Protein AF-A0AAE4VAN9-F1 (afdb_monomer_lite)

Structure (mmCIF, N/CA/C/O backbone):
data_AF-A0AAE4VAN9-F1
#
_entry.id   AF-A0AAE4VAN9-F1
#
loop_
_atom_site.group_PDB
_atom_site.id
_atom_site.type_symbol
_atom_site.label_atom_id
_atom_site.label_alt_id
_atom_site.label_comp_id
_atom_site.label_asym_id
_atom_site.label_entity_id
_atom_site.label_seq_id
_atom_site.pdbx_PDB_ins_code
_atom_site.Cartn_x
_atom_site.Cartn_y
_atom_site.Cartn_z
_atom_site.occupancy
_atom_site.B_iso_or_equiv
_atom_site.auth_seq_id
_atom_site.auth_comp_id
_atom_site.auth_asym_id
_atom_site.auth_atom_id
_atom_site.pdbx_PDB_model_num
ATOM 1 N N . MET A 1 1 ? 27.781 -1.744 -16.015 1.00 27.67 1 MET A N 1
ATOM 2 C CA . MET A 1 1 ? 26.839 -0.959 -15.190 1.00 27.67 1 MET A CA 1
ATOM 3 C C . MET A 1 1 ? 25.437 -1.366 -15.605 1.00 27.67 1 MET A C 1
ATOM 5 O O . MET A 1 1 ? 25.154 -1.227 -16.790 1.00 27.67 1 MET A O 1
ATOM 9 N N . PRO A 1 2 ? 24.604 -1.943 -14.722 1.00 32.00 2 PRO A N 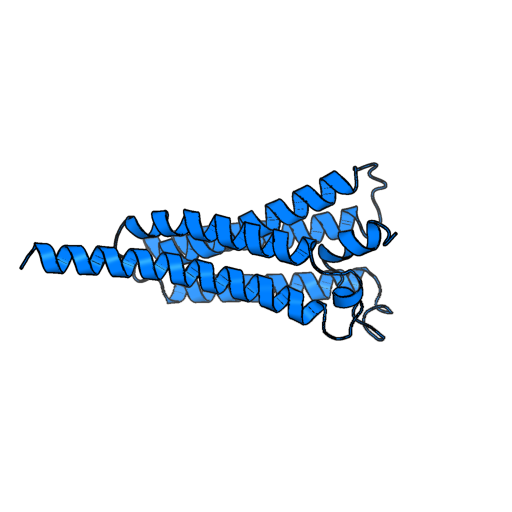1
ATOM 10 C CA . PRO A 1 2 ? 23.219 -2.234 -15.075 1.00 32.00 2 PRO A CA 1
ATOM 11 C C . PRO A 1 2 ? 22.562 -0.906 -15.452 1.00 32.00 2 PRO A C 1
ATOM 13 O O . PRO A 1 2 ? 22.605 0.050 -14.675 1.00 32.00 2 PRO A O 1
ATOM 16 N N . THR A 1 3 ? 22.073 -0.801 -16.686 1.00 35.09 3 THR A N 1
ATOM 17 C CA . THR A 1 3 ? 21.460 0.429 -17.185 1.00 35.09 3 THR A CA 1
ATOM 18 C C . THR A 1 3 ? 20.278 0.764 -16.282 1.00 35.09 3 THR A C 1
ATOM 20 O O . THR A 1 3 ? 19.544 -0.127 -15.863 1.00 35.09 3 THR A O 1
ATOM 23 N N . LEU A 1 4 ? 20.082 2.041 -15.951 1.00 38.81 4 LEU A N 1
ATOM 24 C CA . LEU A 1 4 ? 18.970 2.518 -15.116 1.00 38.81 4 LEU A CA 1
ATOM 25 C C . LEU A 1 4 ? 17.587 1.999 -15.570 1.00 38.81 4 LEU A C 1
ATOM 27 O O . LEU A 1 4 ? 16.669 1.911 -14.763 1.00 38.81 4 LEU A O 1
ATOM 31 N N . ILE A 1 5 ? 17.465 1.558 -16.824 1.00 34.56 5 ILE A N 1
ATOM 32 C CA . ILE A 1 5 ? 16.322 0.819 -17.375 1.00 34.56 5 ILE A CA 1
ATOM 33 C C . ILE A 1 5 ? 16.021 -0.459 -16.565 1.00 34.56 5 ILE A C 1
ATOM 35 O O . ILE A 1 5 ? 14.868 -0.701 -16.226 1.00 34.56 5 ILE A O 1
ATOM 39 N N . GLN A 1 6 ? 17.032 -1.233 -16.150 1.00 34.81 6 GLN A N 1
ATOM 40 C CA . GLN A 1 6 ? 16.861 -2.392 -15.258 1.00 34.81 6 GLN A CA 1
ATOM 41 C C . GLN A 1 6 ? 16.414 -2.016 -13.838 1.00 34.81 6 GLN A C 1
ATOM 43 O O . GLN A 1 6 ? 15.844 -2.850 -13.140 1.00 34.81 6 GLN A O 1
ATOM 48 N N . ARG A 1 7 ? 16.635 -0.767 -13.410 1.00 38.03 7 ARG A N 1
ATOM 49 C CA . ARG A 1 7 ? 16.113 -0.233 -12.141 1.00 38.03 7 ARG A CA 1
ATOM 50 C C . ARG A 1 7 ? 14.701 0.343 -12.293 1.00 38.03 7 ARG A C 1
ATOM 52 O O . ARG A 1 7 ? 13.916 0.232 -11.364 1.00 38.03 7 ARG A O 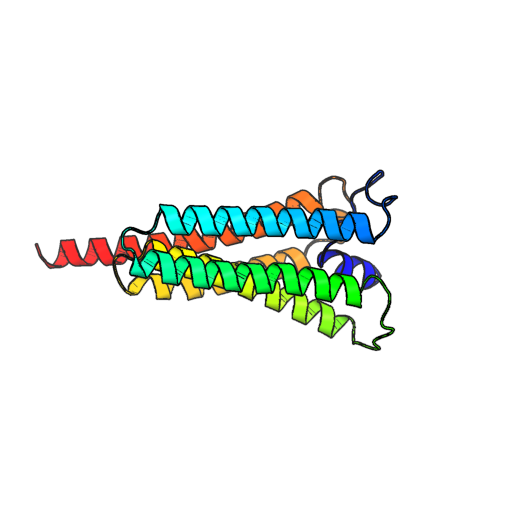1
ATOM 59 N N . ALA A 1 8 ? 14.351 0.880 -13.462 1.00 37.97 8 ALA A N 1
ATOM 60 C CA . ALA A 1 8 ? 13.002 1.344 -13.804 1.00 37.97 8 ALA A CA 1
ATOM 61 C C . ALA A 1 8 ? 12.013 0.186 -14.066 1.00 37.97 8 ALA A C 1
ATOM 63 O O . ALA A 1 8 ? 10.810 0.330 -13.870 1.00 37.97 8 ALA A O 1
ATOM 64 N N . ILE A 1 9 ? 12.534 -0.992 -14.422 1.00 41.12 9 ILE A N 1
ATOM 65 C CA . ILE A 1 9 ? 11.828 -2.287 -14.490 1.00 41.12 9 ILE A CA 1
ATOM 66 C C . ILE A 1 9 ? 11.099 -2.623 -13.168 1.00 41.12 9 ILE A C 1
ATOM 68 O O . ILE A 1 9 ? 10.064 -3.295 -13.191 1.00 41.12 9 ILE A O 1
ATOM 72 N N . PHE A 1 10 ? 11.537 -2.065 -12.029 1.00 41.88 10 PHE A N 1
ATOM 73 C CA . PHE A 1 10 ? 10.853 -2.207 -10.734 1.00 41.88 10 PHE A CA 1
ATOM 74 C C . PHE A 1 10 ? 9.512 -1.486 -10.612 1.00 41.88 10 PHE A C 1
ATOM 76 O O . PHE A 1 10 ? 8.776 -1.749 -9.666 1.00 41.88 10 PHE A O 1
ATOM 83 N N . ILE A 1 11 ? 9.154 -0.643 -11.581 1.00 43.47 11 ILE A N 1
ATOM 84 C CA . ILE A 1 11 ? 7.868 0.061 -11.587 1.00 43.47 11 ILE A CA 1
ATOM 85 C C . ILE A 1 11 ? 6.798 -0.713 -12.377 1.00 43.47 11 ILE A C 1
ATOM 87 O O . ILE A 1 11 ? 5.642 -0.310 -12.435 1.00 43.47 11 ILE A O 1
ATOM 91 N N . GLY A 1 12 ? 7.140 -1.890 -12.912 1.00 38.38 12 GLY A N 1
ATOM 92 C CA . GLY A 1 12 ? 6.110 -2.873 -13.225 1.00 38.38 12 GLY A CA 1
ATOM 93 C C . GLY A 1 12 ? 6.358 -3.858 -14.340 1.00 38.38 12 GLY A C 1
ATOM 94 O O . GLY A 1 12 ? 5.425 -4.298 -15.007 1.00 38.38 12 GLY A O 1
ATOM 95 N N . ALA A 1 13 ? 7.607 -4.235 -14.552 1.00 38.47 13 ALA A N 1
ATOM 96 C CA . ALA A 1 13 ? 7.918 -5.351 -15.417 1.00 38.47 13 ALA A CA 1
ATOM 97 C C . ALA A 1 13 ? 9.070 -6.108 -14.777 1.00 38.47 13 ALA A C 1
ATOM 99 O O . ALA A 1 13 ? 10.210 -5.823 -15.109 1.00 38.47 13 ALA A O 1
ATOM 100 N N . PRO A 1 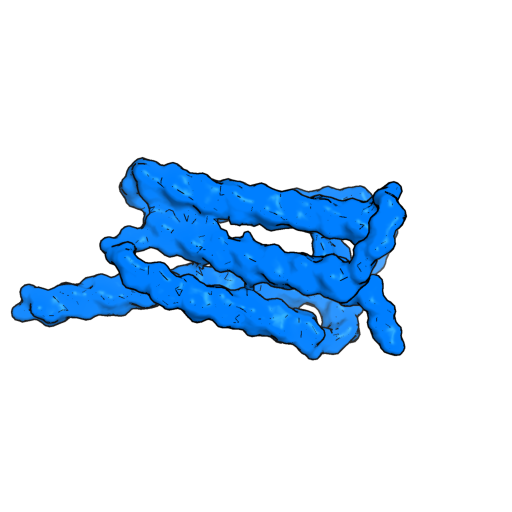14 ? 8.823 -7.067 -13.873 1.00 41.59 14 PRO A N 1
ATOM 101 C C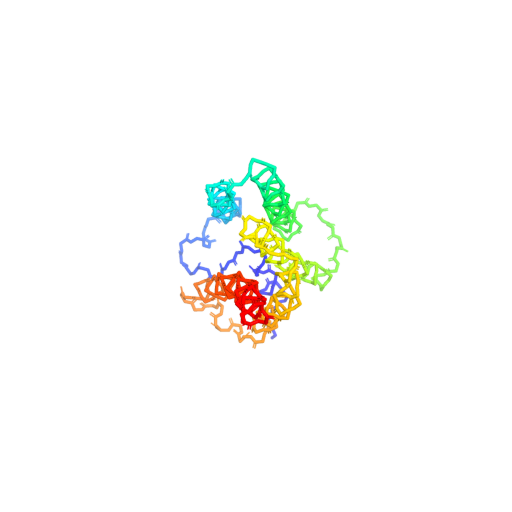A . PRO A 1 14 ? 9.877 -7.955 -13.435 1.00 41.59 14 PRO A CA 1
ATOM 102 C C . PRO A 1 14 ? 10.506 -8.599 -14.668 1.00 41.59 14 PRO A C 1
ATOM 104 O O . PRO A 1 14 ? 9.827 -8.841 -15.673 1.00 41.59 14 PRO A O 1
ATOM 107 N N . ASN A 1 15 ? 11.801 -8.880 -14.584 1.00 40.53 15 ASN A N 1
ATOM 108 C CA . ASN A 1 15 ? 12.522 -9.658 -15.579 1.00 40.53 15 ASN A CA 1
ATOM 109 C C . ASN A 1 15 ? 12.027 -11.121 -15.487 1.00 40.53 15 ASN A C 1
ATOM 111 O O . ASN A 1 15 ? 12.688 -12.002 -14.950 1.00 40.53 15 ASN A O 1
ATOM 115 N N . MET A 1 16 ? 10.781 -11.350 -15.907 1.00 43.25 16 MET A N 1
ATOM 116 C CA . MET A 1 16 ? 10.142 -12.654 -16.012 1.00 43.25 16 MET A CA 1
ATOM 117 C C . MET A 1 16 ? 10.670 -13.297 -17.286 1.00 43.25 16 MET A C 1
ATOM 119 O O . MET A 1 16 ? 10.304 -12.899 -18.392 1.00 43.25 16 MET A O 1
ATOM 123 N N . THR A 1 17 ? 11.582 -14.245 -17.133 1.00 41.97 17 THR A N 1
ATOM 124 C CA . THR A 1 17 ? 12.208 -14.969 -18.235 1.00 41.97 17 THR A CA 1
ATOM 125 C C . THR A 1 17 ? 11.177 -15.663 -19.139 1.00 41.97 17 THR A C 1
ATOM 127 O O . THR A 1 17 ? 10.179 -16.230 -18.694 1.00 41.97 17 THR A O 1
ATOM 130 N N . GLY A 1 18 ? 11.446 -15.612 -20.445 1.00 41.91 18 GLY A N 1
ATOM 131 C CA . GLY A 1 18 ? 11.044 -16.609 -21.442 1.00 41.91 18 GLY A CA 1
ATOM 132 C C . GLY A 1 18 ? 9.665 -16.494 -22.094 1.00 41.91 18 GLY A C 1
ATOM 133 O O . GLY A 1 18 ? 9.570 -16.805 -23.270 1.00 41.91 18 GLY A O 1
ATOM 134 N N . GLN A 1 19 ? 8.607 -16.082 -21.387 1.00 43.28 19 GLN A N 1
ATOM 135 C CA . GLN A 1 19 ? 7.250 -16.056 -21.980 1.00 43.28 19 GLN A CA 1
ATOM 136 C C . GLN A 1 19 ? 6.528 -14.711 -21.868 1.00 43.28 19 GLN A C 1
ATOM 138 O O . GLN A 1 19 ? 5.806 -14.339 -22.784 1.00 43.28 19 GLN A O 1
ATOM 143 N N . VAL A 1 20 ? 6.731 -13.950 -20.785 1.00 42.69 20 VAL A N 1
ATOM 144 C CA . VAL A 1 20 ? 6.071 -12.640 -20.571 1.00 42.69 20 VAL A CA 1
ATOM 145 C C . VAL A 1 20 ? 6.888 -11.486 -21.172 1.00 42.69 20 VAL A C 1
ATOM 147 O O . VAL A 1 20 ? 6.355 -10.415 -21.462 1.00 42.69 20 VAL A O 1
ATOM 150 N N . LEU A 1 21 ? 8.187 -11.702 -21.406 1.00 50.16 21 LEU A N 1
ATOM 151 C CA . LEU A 1 21 ? 9.057 -10.758 -22.114 1.00 50.16 21 LEU A CA 1
ATOM 152 C C . LEU A 1 21 ? 8.678 -10.600 -23.595 1.00 50.16 21 LEU A C 1
ATOM 154 O O . LEU A 1 21 ? 8.818 -9.496 -24.120 1.00 50.16 21 LEU A O 1
ATOM 158 N N . ASP A 1 22 ? 8.115 -11.650 -24.197 1.00 52.81 22 ASP A N 1
ATOM 159 C CA . ASP A 1 22 ? 7.571 -11.644 -25.561 1.00 52.81 22 ASP A CA 1
ATOM 160 C C . ASP A 1 22 ? 6.202 -10.963 -25.642 1.00 52.81 22 ASP A C 1
ATOM 162 O O . ASP A 1 22 ? 5.704 -10.663 -26.729 1.00 52.81 22 ASP A O 1
ATOM 166 N N . TRP A 1 23 ? 5.561 -10.709 -24.495 1.00 53.72 23 TRP A N 1
ATOM 167 C CA . TRP A 1 23 ? 4.262 -10.060 -24.498 1.00 53.72 23 TRP A CA 1
ATOM 168 C C . TRP A 1 23 ? 4.419 -8.592 -24.876 1.00 53.72 23 TRP A C 1
ATOM 170 O O . TRP A 1 23 ? 5.292 -7.904 -24.321 1.00 53.72 23 TRP A O 1
ATOM 180 N N . PRO A 1 24 ? 3.523 -8.085 -25.744 1.00 62.47 24 PRO A N 1
ATOM 181 C CA . PRO A 1 24 ? 3.409 -6.666 -26.018 1.00 62.47 24 PRO A CA 1
ATOM 182 C C . PRO A 1 24 ? 3.411 -5.858 -24.709 1.00 62.47 24 PRO A C 1
ATOM 184 O O . PRO A 1 24 ? 2.733 -6.260 -23.757 1.00 62.47 24 PRO A O 1
ATOM 187 N N . PRO A 1 25 ? 4.111 -4.709 -24.645 1.00 60.44 25 PRO A N 1
ATOM 188 C CA . PRO A 1 25 ? 4.235 -3.900 -23.429 1.00 60.44 25 PRO A CA 1
ATOM 189 C C . PRO A 1 25 ? 2.895 -3.630 -22.730 1.00 60.44 25 PRO A C 1
ATOM 191 O O . PRO A 1 25 ? 2.801 -3.720 -21.510 1.00 60.44 25 PRO A O 1
ATOM 194 N N . LEU A 1 26 ? 1.832 -3.412 -23.514 1.00 62.97 26 LEU A N 1
ATOM 195 C CA . LEU A 1 26 ? 0.467 -3.209 -23.022 1.00 62.97 26 LEU A CA 1
ATOM 196 C C . LEU A 1 26 ? -0.082 -4.407 -22.237 1.00 62.97 26 LEU A C 1
ATOM 198 O O . LEU A 1 26 ? -0.657 -4.218 -21.171 1.00 62.97 26 LEU A O 1
ATOM 202 N N . LEU A 1 27 ? 0.104 -5.634 -22.731 1.00 63.41 27 LEU A N 1
ATOM 203 C CA . LEU A 1 27 ? -0.374 -6.845 -22.055 1.00 63.41 27 LEU A CA 1
ATOM 204 C C . LEU A 1 27 ? 0.331 -7.048 -20.713 1.00 63.41 27 LEU A C 1
ATOM 206 O O . LEU A 1 27 ? -0.298 -7.453 -19.738 1.00 63.41 27 LEU A O 1
ATOM 210 N N . ARG A 1 28 ? 1.616 -6.693 -20.638 1.00 62.41 28 ARG A N 1
ATOM 211 C CA . ARG A 1 28 ? 2.390 -6.732 -19.394 1.00 62.41 28 ARG A CA 1
ATOM 212 C C . ARG A 1 28 ? 1.885 -5.702 -18.390 1.00 62.41 28 ARG A C 1
ATOM 214 O O . ARG A 1 28 ? 1.598 -6.057 -17.251 1.00 62.41 28 ARG A O 1
ATOM 221 N N . THR A 1 29 ? 1.704 -4.452 -18.815 1.00 65.12 29 THR A N 1
ATOM 222 C CA . THR A 1 29 ? 1.146 -3.399 -17.957 1.00 65.12 29 THR A CA 1
ATOM 223 C C . THR A 1 29 ? -0.240 -3.776 -17.443 1.00 65.12 29 THR A C 1
ATOM 225 O O . THR A 1 29 ? -0.487 -3.642 -16.247 1.00 65.12 29 THR A O 1
ATOM 228 N N . VAL A 1 30 ? -1.120 -4.299 -18.306 1.00 67.19 30 VAL A N 1
ATOM 229 C CA . VAL A 1 30 ? -2.473 -4.755 -17.939 1.00 67.19 30 VAL A CA 1
ATOM 230 C C . VAL A 1 30 ? -2.423 -5.913 -16.942 1.00 67.19 30 VAL A C 1
ATOM 232 O O . VAL A 1 30 ? -3.158 -5.898 -15.959 1.00 67.19 30 VAL A O 1
ATOM 235 N N . TRP A 1 31 ? -1.540 -6.893 -17.140 1.00 68.62 31 TRP A N 1
ATOM 236 C CA . TRP A 1 31 ? -1.369 -8.013 -16.211 1.00 68.62 31 TRP A CA 1
ATOM 237 C C . TRP A 1 31 ? -0.978 -7.545 -14.802 1.00 68.62 31 TRP A C 1
ATOM 239 O O . TRP A 1 31 ? -1.604 -7.929 -13.816 1.00 68.62 31 TRP A O 1
ATOM 249 N N . PHE A 1 32 ? 0.008 -6.657 -14.693 1.00 67.25 32 PHE A N 1
ATOM 250 C CA . PHE A 1 32 ? 0.436 -6.159 -13.387 1.00 67.25 32 PHE A CA 1
ATOM 251 C C . PHE A 1 32 ? -0.591 -5.237 -12.733 1.00 67.25 32 PHE A C 1
ATOM 253 O O . PHE A 1 32 ? -0.914 -5.415 -11.558 1.00 67.25 32 PHE A O 1
ATOM 260 N N . THR A 1 33 ? -1.149 -4.289 -13.487 1.00 71.56 33 THR A N 1
ATOM 261 C CA . THR A 1 33 ? -2.174 -3.374 -12.958 1.00 71.56 33 THR A CA 1
ATOM 262 C C . THR A 1 33 ? -3.431 -4.110 -12.527 1.00 71.56 33 THR A C 1
ATOM 264 O O . THR A 1 33 ? -3.992 -3.770 -11.490 1.00 71.56 33 THR A O 1
ATOM 267 N N . SER A 1 34 ? -3.852 -5.146 -13.257 1.00 72.94 34 SER A N 1
ATOM 268 C CA . SER A 1 34 ? -4.989 -5.978 -12.847 1.00 72.94 34 SER A CA 1
ATOM 269 C C . SER A 1 34 ? -4.694 -6.766 -11.571 1.00 72.94 34 SER A C 1
ATOM 271 O O . SER A 1 34 ? -5.540 -6.790 -10.682 1.00 72.94 34 SER A O 1
ATOM 273 N N . GLY A 1 35 ? -3.491 -7.326 -11.412 1.00 76.56 35 GLY A N 1
ATOM 274 C CA . GLY A 1 35 ? -3.081 -7.984 -10.167 1.00 76.56 35 GLY A CA 1
ATOM 275 C C . GLY A 1 35 ? -3.126 -7.048 -8.952 1.00 76.56 35 GLY A C 1
ATOM 276 O O . GLY A 1 35 ? -3.717 -7.387 -7.925 1.00 76.56 35 GLY A O 1
ATOM 277 N N . VAL A 1 36 ? -2.566 -5.842 -9.087 1.00 75.00 36 VAL A N 1
ATOM 278 C CA . VAL A 1 36 ? -2.592 -4.807 -8.037 1.00 75.00 36 VAL A CA 1
ATOM 279 C C . VAL A 1 36 ? -4.025 -4.352 -7.750 1.00 75.00 36 VAL A C 1
ATOM 281 O O . VAL A 1 36 ? -4.430 -4.282 -6.590 1.00 75.00 36 VAL A O 1
ATOM 284 N N . ALA A 1 37 ? -4.829 -4.116 -8.788 1.00 80.00 37 ALA A N 1
ATOM 285 C CA . ALA A 1 37 ? -6.221 -3.703 -8.639 1.00 80.00 37 ALA A CA 1
ATOM 286 C C . ALA A 1 37 ? -7.064 -4.765 -7.920 1.00 80.00 37 ALA A C 1
ATOM 288 O O . ALA A 1 37 ? -7.833 -4.427 -7.021 1.00 80.00 37 ALA A O 1
ATOM 289 N N . VAL A 1 38 ? -6.903 -6.048 -8.260 1.00 84.75 38 VAL A N 1
ATOM 290 C CA . VAL A 1 38 ? -7.619 -7.153 -7.602 1.00 84.75 38 VAL A CA 1
ATOM 291 C C . VAL A 1 38 ? -7.245 -7.242 -6.123 1.00 84.75 38 VAL A C 1
ATOM 293 O O . VAL A 1 38 ? -8.137 -7.353 -5.281 1.00 84.75 38 VAL A O 1
ATOM 296 N N . LEU A 1 39 ? -5.956 -7.137 -5.785 1.00 81.56 39 LEU A N 1
ATOM 297 C CA . LEU A 1 39 ? -5.499 -7.116 -4.391 1.00 81.56 39 LEU A CA 1
ATOM 298 C C . LEU A 1 39 ? -6.051 -5.906 -3.628 1.00 81.56 39 LEU A C 1
ATOM 300 O O . LEU A 1 39 ? -6.517 -6.048 -2.495 1.00 81.56 39 LEU A O 1
ATOM 304 N N . GLY A 1 40 ? -6.063 -4.738 -4.264 1.00 83.94 40 GLY A N 1
ATOM 305 C CA . GLY A 1 40 ? -6.642 -3.520 -3.715 1.00 83.94 40 GLY A CA 1
ATOM 306 C C . GLY A 1 40 ? -8.137 -3.656 -3.421 1.00 83.94 40 GLY A C 1
ATOM 307 O O . GLY A 1 40 ? -8.591 -3.360 -2.315 1.00 83.94 40 GLY A O 1
ATOM 308 N N . VAL A 1 41 ? -8.908 -4.169 -4.382 1.00 87.88 41 VAL A N 1
ATOM 309 C CA . VAL A 1 41 ? -10.349 -4.425 -4.224 1.00 87.88 41 VAL A CA 1
ATOM 310 C C . VAL A 1 41 ? -10.604 -5.451 -3.123 1.00 87.88 41 VAL A C 1
ATOM 312 O O . VAL A 1 41 ? -11.464 -5.232 -2.269 1.00 87.88 41 VAL A O 1
ATOM 315 N N . TYR A 1 42 ? -9.830 -6.537 -3.089 1.00 87.62 42 TYR A N 1
ATOM 316 C CA . TYR A 1 42 ? -9.897 -7.522 -2.013 1.00 87.62 42 TYR A CA 1
ATOM 317 C C . TYR A 1 42 ? -9.676 -6.868 -0.643 1.00 87.62 42 TYR A C 1
ATOM 319 O O . TYR A 1 42 ? -10.457 -7.092 0.284 1.00 87.62 42 TYR A O 1
ATOM 327 N N . PHE A 1 43 ? -8.670 -6.003 -0.516 1.00 86.56 43 PHE A N 1
ATOM 328 C CA . PHE A 1 43 ? -8.392 -5.311 0.737 1.00 86.56 43 PHE A CA 1
ATOM 329 C C . PHE A 1 43 ? -9.532 -4.372 1.162 1.00 86.56 43 PHE A C 1
ATOM 331 O O . PHE A 1 43 ? -9.911 -4.371 2.334 1.00 86.56 43 PHE A O 1
ATOM 338 N N . ILE A 1 44 ? -10.147 -3.640 0.225 1.00 90.12 44 ILE A N 1
ATOM 339 C CA . ILE A 1 44 ? -11.341 -2.819 0.500 1.00 90.12 44 ILE A CA 1
ATOM 340 C C . ILE A 1 44 ? -12.461 -3.684 1.093 1.00 90.12 44 ILE A C 1
ATOM 342 O O . ILE A 1 44 ? -13.049 -3.314 2.113 1.00 90.12 44 ILE A O 1
ATOM 346 N N . VAL A 1 45 ? -12.733 -4.849 0.494 1.00 90.06 45 VAL A N 1
ATOM 347 C CA . VAL A 1 45 ? -13.753 -5.791 0.985 1.00 90.06 45 VAL A CA 1
ATOM 348 C C . VAL A 1 45 ? -13.406 -6.281 2.390 1.00 90.06 45 VAL A C 1
ATOM 350 O O . VAL A 1 45 ? -14.251 -6.227 3.284 1.00 90.06 45 VAL A O 1
ATOM 353 N N . VAL A 1 46 ? -12.161 -6.699 2.624 1.00 89.00 46 VAL A N 1
ATOM 354 C CA . VAL A 1 46 ? -11.698 -7.164 3.941 1.00 89.00 46 VAL A CA 1
ATOM 355 C C . VAL A 1 46 ? -11.904 -6.090 5.009 1.00 89.00 46 VAL A C 1
ATOM 357 O O . VAL A 1 46 ? -12.488 -6.366 6.058 1.00 89.00 46 VAL A O 1
ATOM 360 N N . VAL A 1 47 ? -11.482 -4.856 4.739 1.00 87.00 47 VAL A N 1
ATOM 361 C CA . VAL A 1 47 ? -11.605 -3.710 5.652 1.00 87.00 47 VAL A CA 1
ATOM 362 C C . VAL A 1 47 ? -13.073 -3.359 5.921 1.00 87.00 47 VAL A C 1
ATOM 364 O O . VAL A 1 47 ? -13.446 -3.068 7.065 1.00 87.00 47 VAL A O 1
ATOM 367 N N . ALA A 1 48 ? -13.931 -3.435 4.901 1.00 87.06 48 ALA A N 1
ATOM 368 C CA . ALA A 1 48 ? -15.367 -3.210 5.036 1.00 87.06 48 ALA A CA 1
ATOM 369 C C . ALA A 1 48 ? -16.054 -4.293 5.888 1.00 87.06 48 ALA A C 1
ATOM 371 O O . ALA A 1 48 ? -16.920 -3.974 6.703 1.00 87.06 48 ALA A O 1
ATOM 372 N N . LEU A 1 49 ? -15.649 -5.559 5.758 1.00 88.00 49 LEU A N 1
ATOM 373 C CA . LEU A 1 49 ? -16.203 -6.666 6.546 1.00 88.00 49 LEU A CA 1
ATOM 374 C C . LEU A 1 49 ? -15.721 -6.645 8.004 1.00 88.00 49 LEU A C 1
ATOM 376 O O . LEU A 1 49 ? -16.501 -6.901 8.922 1.00 88.00 49 LEU A O 1
ATOM 380 N N . TRP A 1 50 ? -14.449 -6.313 8.234 1.00 84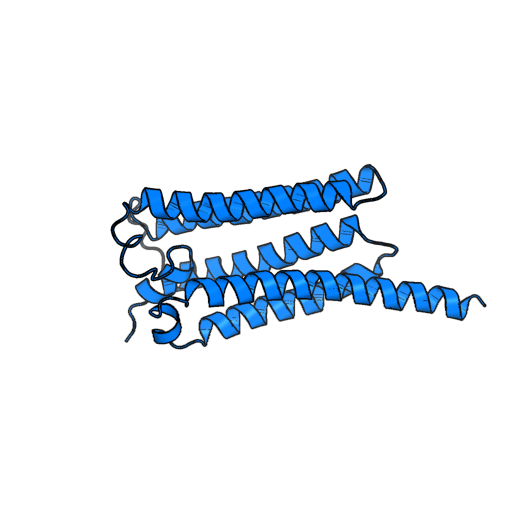.75 50 TRP A N 1
ATOM 381 C CA . TRP A 1 50 ? -13.830 -6.353 9.565 1.00 84.75 50 TRP A CA 1
ATOM 382 C C . TRP A 1 50 ? -14.190 -5.182 10.479 1.00 84.75 50 TRP A C 1
ATOM 384 O O . TRP A 1 50 ? -14.057 -5.269 11.705 1.00 84.75 50 TRP A O 1
ATOM 394 N N . SER A 1 51 ? -14.633 -4.069 9.908 1.00 81.12 51 SER A N 1
ATOM 395 C CA . SER A 1 51 ? -15.008 -2.884 10.670 1.00 81.12 51 SER A CA 1
ATOM 396 C C . SER A 1 51 ? -16.349 -3.101 11.381 1.00 81.12 51 SER A C 1
ATOM 398 O O . SER A 1 51 ? -17.308 -3.622 10.816 1.00 81.12 51 SER A O 1
ATOM 400 N N . ARG A 1 52 ? -16.431 -2.732 12.665 1.00 75.88 52 ARG A N 1
ATOM 401 C CA . ARG A 1 52 ? -17.608 -3.022 13.513 1.00 75.88 52 ARG A CA 1
ATOM 402 C C . ARG A 1 52 ? -18.703 -1.959 13.473 1.00 75.88 52 ARG A C 1
ATOM 404 O O . ARG A 1 52 ? -19.843 -2.280 13.777 1.00 75.88 52 ARG A O 1
ATOM 411 N N . SER A 1 53 ? -18.371 -0.713 13.125 1.00 84.12 53 SER A N 1
ATOM 412 C CA . SER A 1 53 ? -19.347 0.381 13.052 1.00 84.12 53 SER A CA 1
ATOM 413 C C . SER A 1 53 ? -19.461 0.936 11.630 1.00 84.12 53 SER A C 1
ATOM 415 O O . SER A 1 53 ? -18.430 1.055 10.962 1.00 84.12 53 SER A O 1
ATOM 417 N N . PRO A 1 54 ? -20.676 1.301 11.172 1.00 84.31 54 PRO A N 1
ATOM 418 C CA . PRO A 1 54 ? -20.937 1.766 9.804 1.00 84.31 54 PRO A CA 1
ATOM 419 C C . PRO A 1 54 ? -20.068 2.967 9.408 1.00 84.31 54 PRO A C 1
ATOM 421 O O . PRO A 1 54 ? -19.491 2.978 8.322 1.00 84.31 54 PRO A O 1
ATOM 424 N N . GLU A 1 55 ? -19.878 3.925 10.317 1.00 85.81 55 GLU A N 1
ATOM 425 C CA . GLU A 1 55 ? -18.994 5.077 10.101 1.00 85.81 55 GLU A CA 1
ATOM 426 C C . GLU A 1 55 ? -17.538 4.659 9.868 1.00 85.81 55 GLU A C 1
ATOM 428 O O . GLU A 1 55 ? -16.900 5.118 8.924 1.00 85.81 55 GLU A O 1
ATOM 433 N N . ARG A 1 56 ? -17.020 3.727 10.683 1.00 84.31 56 ARG A N 1
ATOM 434 C CA . ARG A 1 56 ? -15.648 3.220 10.531 1.00 84.31 56 ARG A CA 1
ATOM 435 C C . ARG A 1 56 ? -15.488 2.431 9.243 1.00 84.31 56 ARG A C 1
ATOM 437 O O . ARG A 1 56 ? -14.439 2.552 8.620 1.00 84.31 56 ARG A O 1
ATOM 444 N N . ARG A 1 57 ? -16.512 1.671 8.830 1.00 86.50 57 ARG A N 1
ATOM 445 C CA . ARG A 1 57 ? -16.497 0.971 7.537 1.00 86.50 57 ARG A CA 1
ATOM 446 C C . ARG A 1 57 ? -16.315 1.966 6.406 1.00 86.50 57 ARG A C 1
ATOM 448 O O . ARG A 1 57 ? -15.426 1.790 5.584 1.00 86.50 57 ARG A O 1
ATOM 455 N N . ARG A 1 58 ? -17.118 3.036 6.404 1.00 87.19 58 ARG A N 1
ATOM 456 C CA . ARG A 1 58 ? -17.086 4.058 5.356 1.00 87.19 58 ARG A CA 1
ATOM 457 C C . ARG A 1 58 ? -15.743 4.777 5.312 1.00 87.19 58 ARG A C 1
ATOM 459 O O . ARG A 1 58 ? -15.171 4.889 4.237 1.00 87.19 58 ARG A O 1
ATOM 466 N N . THR A 1 59 ? -15.215 5.220 6.454 1.00 87.94 59 THR A N 1
ATOM 467 C CA . THR A 1 59 ? -13.909 5.896 6.499 1.00 87.94 59 THR A CA 1
ATOM 468 C C . THR A 1 59 ? -12.778 4.968 6.063 1.00 87.94 59 THR A C 1
ATOM 470 O O . THR A 1 59 ? -11.952 5.362 5.249 1.00 87.94 59 THR A O 1
ATOM 473 N N . ALA A 1 60 ? -12.742 3.732 6.565 1.00 88.44 60 ALA A N 1
ATOM 474 C CA . ALA A 1 60 ? -11.671 2.796 6.245 1.00 88.44 60 ALA A CA 1
ATOM 475 C C . ALA A 1 60 ? -11.721 2.335 4.778 1.00 88.44 60 ALA A C 1
ATOM 477 O O . ALA A 1 60 ? -10.683 2.286 4.123 1.00 88.44 60 ALA A O 1
ATOM 478 N N . ALA A 1 61 ? -12.918 2.077 4.240 1.00 89.75 61 ALA A N 1
ATOM 479 C CA . ALA A 1 61 ? -13.111 1.763 2.827 1.00 89.75 61 ALA A CA 1
ATOM 480 C C . ALA A 1 61 ? -12.761 2.949 1.918 1.00 89.75 61 ALA A C 1
ATOM 482 O O . ALA A 1 61 ? -12.196 2.741 0.852 1.00 89.75 61 ALA A O 1
ATOM 483 N N . LEU A 1 62 ? -13.047 4.187 2.340 1.00 92.50 62 LEU A N 1
ATOM 484 C CA . LEU A 1 62 ? -12.672 5.391 1.595 1.00 92.50 62 LEU A CA 1
ATOM 485 C C . LEU A 1 62 ? -11.153 5.574 1.557 1.00 92.50 62 LEU A C 1
ATOM 487 O O . LEU A 1 62 ? -10.610 5.819 0.485 1.00 92.50 62 LEU A O 1
ATOM 491 N N . ILE A 1 63 ? -10.462 5.403 2.690 1.00 92.12 63 ILE A N 1
ATOM 492 C CA . ILE A 1 63 ? -8.992 5.452 2.736 1.00 92.12 63 ILE A CA 1
ATOM 493 C C . ILE A 1 63 ? -8.413 4.367 1.829 1.00 92.12 63 ILE A C 1
ATOM 495 O O . ILE A 1 63 ? -7.627 4.691 0.948 1.00 92.12 63 ILE A O 1
ATOM 499 N N . ALA A 1 64 ? -8.853 3.114 1.988 1.00 91.06 64 ALA A N 1
ATOM 500 C CA . ALA A 1 64 ? -8.404 2.009 1.146 1.00 91.06 64 ALA A CA 1
ATOM 501 C C . ALA A 1 64 ? -8.676 2.287 -0.340 1.00 91.06 64 ALA A C 1
ATOM 503 O O . ALA A 1 64 ? -7.787 2.105 -1.159 1.00 91.06 64 ALA A O 1
ATOM 504 N N . GLY A 1 65 ? -9.859 2.800 -0.688 1.00 90.44 65 GLY A N 1
ATOM 505 C CA . GLY A 1 65 ? -10.216 3.170 -2.057 1.00 90.44 65 GLY A CA 1
ATOM 506 C C . GLY A 1 65 ? -9.295 4.236 -2.648 1.00 90.44 65 GLY A C 1
ATOM 507 O O . GLY A 1 65 ? -8.801 4.063 -3.759 1.00 90.44 65 GLY A O 1
ATOM 508 N N . ILE A 1 66 ? -9.002 5.303 -1.898 1.00 93.38 66 ILE A N 1
ATOM 509 C CA . ILE A 1 66 ? -8.039 6.330 -2.322 1.00 93.38 66 ILE A CA 1
ATOM 510 C C . ILE A 1 66 ? -6.644 5.721 -2.486 1.00 93.38 66 ILE A C 1
ATOM 512 O O . ILE A 1 66 ? -5.971 6.009 -3.471 1.00 93.38 66 ILE A O 1
ATOM 516 N N . THR A 1 67 ? -6.214 4.857 -1.564 1.00 91.00 67 THR A N 1
ATOM 517 C CA . THR A 1 67 ? -4.912 4.186 -1.653 1.00 91.00 67 THR A CA 1
ATOM 518 C C . THR A 1 67 ? -4.808 3.316 -2.905 1.00 91.00 67 THR A C 1
ATOM 520 O O . THR A 1 67 ? -3.823 3.439 -3.623 1.00 91.00 67 THR A O 1
ATOM 523 N N . VAL A 1 68 ? -5.837 2.522 -3.226 1.00 89.94 68 VAL A N 1
ATOM 524 C CA . VAL A 1 68 ? -5.885 1.713 -4.459 1.00 89.94 68 VAL A CA 1
ATOM 525 C C . VAL A 1 68 ? -5.832 2.594 -5.705 1.00 89.94 68 VAL A C 1
ATOM 527 O O . VAL A 1 68 ? -5.124 2.269 -6.653 1.00 89.94 68 VAL A O 1
ATOM 530 N N . LEU A 1 69 ? -6.558 3.717 -5.718 1.00 90.56 69 LEU A N 1
ATOM 531 C CA . LEU A 1 69 ? -6.537 4.649 -6.848 1.00 90.56 69 LEU A CA 1
ATOM 532 C C . LEU A 1 69 ? -5.149 5.259 -7.060 1.00 90.56 69 LEU A C 1
ATOM 534 O O . LEU A 1 69 ? -4.700 5.352 -8.201 1.00 90.56 69 LEU A O 1
ATOM 538 N N . ILE A 1 70 ? -4.467 5.646 -5.978 1.00 88.94 70 ILE A N 1
ATOM 539 C CA . ILE A 1 70 ? -3.086 6.138 -6.035 1.00 88.94 70 ILE A CA 1
ATOM 540 C C . ILE A 1 70 ? -2.164 5.038 -6.562 1.00 88.94 70 ILE A C 1
ATOM 542 O O . ILE A 1 70 ? -1.378 5.302 -7.465 1.00 88.94 70 ILE A O 1
ATOM 546 N N . ASP A 1 71 ? -2.281 3.820 -6.042 1.00 85.38 71 ASP A N 1
ATOM 547 C CA . ASP A 1 71 ? -1.437 2.678 -6.401 1.00 85.38 71 ASP A CA 1
ATOM 548 C C . ASP A 1 71 ? -1.567 2.333 -7.895 1.00 85.38 71 ASP A C 1
ATOM 550 O O . ASP A 1 71 ? -0.614 2.448 -8.668 1.00 85.38 71 ASP A O 1
ATOM 554 N N . VAL A 1 72 ? -2.793 2.047 -8.342 1.00 83.88 72 VAL A N 1
ATOM 555 C CA . VAL A 1 72 ? -3.096 1.701 -9.737 1.00 83.88 72 VAL A CA 1
ATOM 556 C C . VAL A 1 72 ? -2.791 2.867 -10.677 1.00 83.88 72 VAL A C 1
ATOM 558 O O . VAL A 1 72 ? -2.170 2.669 -11.722 1.00 83.88 72 VAL A O 1
ATOM 561 N N . GLY A 1 73 ? -3.199 4.087 -10.314 1.00 84.00 73 GLY A N 1
ATOM 562 C CA . GLY A 1 73 ? -2.980 5.283 -11.127 1.00 84.00 73 GLY A CA 1
ATOM 563 C C . GLY A 1 73 ? -1.497 5.590 -11.322 1.00 84.00 73 GLY A C 1
ATOM 564 O O . GLY A 1 73 ? -1.075 5.901 -12.436 1.00 84.00 73 GLY A O 1
ATOM 565 N N . SER A 1 74 ? -0.693 5.431 -10.271 1.00 82.12 74 SER A N 1
ATOM 566 C CA . SER A 1 74 ? 0.758 5.616 -10.345 1.00 82.12 74 SER A CA 1
ATOM 567 C C . SER A 1 74 ? 1.409 4.542 -11.204 1.00 82.12 74 SER A C 1
ATOM 569 O O . SER A 1 74 ? 2.252 4.860 -12.037 1.00 82.12 74 SER A O 1
ATOM 571 N N . TYR A 1 75 ? 0.980 3.286 -11.075 1.00 74.50 75 TYR A N 1
ATOM 572 C CA . TYR A 1 75 ? 1.499 2.182 -11.881 1.00 74.50 75 TYR A CA 1
ATOM 573 C C . TYR A 1 75 ? 1.242 2.389 -13.377 1.00 74.50 75 TYR A C 1
ATOM 575 O O . TYR A 1 75 ? 2.149 2.244 -14.196 1.00 74.50 75 TYR A O 1
ATOM 583 N N . VAL A 1 76 ? 0.020 2.795 -13.741 1.00 75.75 76 VAL A N 1
ATOM 584 C CA . VAL A 1 76 ? -0.329 3.166 -15.120 1.00 75.75 76 VAL A CA 1
ATOM 585 C C . VAL A 1 76 ? 0.492 4.374 -15.574 1.00 75.75 76 VAL A C 1
ATOM 587 O O . VAL A 1 76 ? 1.074 4.342 -16.656 1.00 75.75 76 VAL A O 1
ATOM 590 N N . GLY A 1 77 ? 0.576 5.424 -14.754 1.00 75.56 77 GLY A N 1
ATOM 591 C CA . GLY A 1 77 ? 1.309 6.649 -15.074 1.00 75.56 77 GLY A CA 1
ATOM 592 C C . GLY A 1 77 ? 2.791 6.393 -15.340 1.00 75.56 77 GLY A C 1
ATOM 593 O O . GLY A 1 77 ? 3.308 6.778 -16.387 1.00 75.56 77 GLY A O 1
ATOM 594 N N . PHE A 1 78 ? 3.471 5.676 -14.447 1.00 72.94 78 PHE A N 1
ATOM 595 C CA . PHE A 1 78 ? 4.875 5.324 -14.624 1.00 72.94 78 PHE A CA 1
ATOM 596 C C . PHE A 1 78 ? 5.092 4.359 -15.790 1.00 72.94 78 PHE A C 1
ATOM 598 O O . PHE A 1 78 ? 6.048 4.541 -16.540 1.00 72.94 78 PHE A O 1
ATOM 605 N N . ALA A 1 79 ? 4.202 3.386 -16.007 1.00 67.81 79 ALA A N 1
ATOM 606 C CA . ALA A 1 79 ? 4.282 2.506 -17.171 1.00 67.81 79 ALA A CA 1
ATOM 607 C C . ALA A 1 79 ? 4.153 3.281 -18.493 1.00 67.81 79 ALA A C 1
ATOM 609 O O . ALA A 1 79 ? 4.852 2.960 -19.449 1.00 67.81 79 ALA A O 1
ATOM 610 N N . LEU A 1 80 ? 3.322 4.326 -18.553 1.00 68.00 80 LEU A N 1
ATOM 611 C CA . LEU A 1 80 ? 3.207 5.203 -19.725 1.00 68.00 80 LEU A CA 1
ATOM 612 C C . LEU A 1 80 ? 4.419 6.137 -19.895 1.00 68.00 80 LEU A C 1
ATOM 614 O O . LEU A 1 80 ? 4.809 6.431 -21.025 1.00 68.00 80 LEU A O 1
ATOM 618 N N . ILE A 1 81 ? 5.025 6.594 -18.795 1.00 66.75 81 ILE A N 1
ATOM 619 C CA . ILE A 1 81 ? 6.225 7.449 -18.814 1.00 66.75 81 ILE A CA 1
ATOM 620 C C . ILE A 1 81 ? 7.464 6.645 -19.245 1.00 66.75 81 ILE A C 1
ATOM 622 O O . ILE A 1 81 ? 8.218 7.097 -20.103 1.00 66.75 81 ILE A O 1
ATOM 626 N N . ILE A 1 82 ? 7.658 5.445 -18.688 1.00 62.44 82 ILE A N 1
ATOM 627 C CA . ILE A 1 82 ? 8.831 4.579 -18.918 1.00 62.44 82 ILE A CA 1
ATOM 628 C C . ILE A 1 82 ? 8.669 3.743 -20.197 1.00 62.44 82 ILE A C 1
ATOM 630 O O . ILE A 1 82 ? 9.632 3.516 -20.925 1.00 62.44 82 ILE A O 1
ATOM 634 N N . GLY A 1 83 ? 7.452 3.268 -20.472 1.00 52.53 83 GLY A N 1
ATOM 635 C CA . GLY A 1 83 ? 7.138 2.245 -21.473 1.00 52.53 83 GLY A CA 1
ATOM 636 C C . GLY A 1 83 ? 6.792 2.748 -22.873 1.00 52.53 83 GLY A C 1
ATOM 637 O O . GLY A 1 83 ? 6.304 1.950 -23.668 1.00 52.53 83 GLY A O 1
ATOM 638 N N . SER A 1 84 ? 7.081 4.011 -23.199 1.00 53.41 84 SER A N 1
ATOM 639 C CA . SER A 1 84 ? 6.804 4.711 -24.473 1.00 53.41 84 SER A CA 1
ATOM 640 C C . SER A 1 84 ? 5.501 5.522 -24.518 1.00 53.41 84 SER A C 1
ATOM 642 O O . SER A 1 84 ? 4.437 5.027 -24.160 1.00 53.41 84 SER A O 1
ATOM 644 N N . ARG A 1 85 ? 5.605 6.764 -25.029 1.00 47.00 85 ARG A N 1
ATOM 645 C CA . ARG A 1 85 ? 4.681 7.456 -25.970 1.00 47.00 85 ARG A CA 1
ATOM 646 C C . ARG A 1 85 ? 4.785 8.981 -25.909 1.00 47.00 85 ARG A C 1
ATOM 648 O O . ARG A 1 85 ? 4.499 9.627 -26.908 1.00 47.00 85 ARG A O 1
ATOM 655 N N . TYR A 1 86 ? 5.201 9.547 -24.777 1.00 45.25 86 TYR A N 1
ATOM 656 C CA . TYR A 1 86 ? 5.125 10.998 -24.549 1.00 45.25 86 TYR A CA 1
ATOM 657 C C . TYR A 1 86 ? 6.447 11.765 -24.690 1.00 45.25 86 TYR A C 1
ATOM 659 O O . TYR A 1 86 ? 6.426 12.986 -24.600 1.00 45.25 86 TYR A O 1
ATOM 667 N N . ASN A 1 87 ? 7.578 11.084 -24.930 1.00 49.44 87 ASN A N 1
ATOM 668 C CA . ASN A 1 87 ? 8.904 11.706 -25.095 1.00 49.44 87 ASN A CA 1
ATOM 669 C C . ASN A 1 87 ? 9.215 12.770 -24.018 1.00 49.44 87 ASN A C 1
ATOM 671 O O . ASN A 1 87 ? 9.788 13.824 -24.290 1.00 49.44 87 ASN A O 1
ATOM 675 N N . LEU A 1 88 ? 8.761 12.519 -22.787 1.00 54.38 88 LEU A N 1
ATOM 676 C CA . LEU A 1 88 ? 9.016 13.403 -21.663 1.00 54.38 88 LEU A CA 1
ATOM 677 C C . LEU A 1 88 ? 10.481 13.226 -21.267 1.00 54.38 88 LEU A C 1
ATOM 679 O O . LEU A 1 88 ? 10.871 12.147 -20.828 1.00 54.38 88 LEU A O 1
ATOM 683 N N . ASN A 1 89 ? 11.272 14.291 -21.406 1.00 57.69 89 ASN A N 1
ATOM 684 C CA . ASN A 1 89 ? 12.643 14.418 -20.895 1.00 57.69 89 ASN A CA 1
ATOM 685 C C . ASN A 1 89 ? 12.642 14.486 -19.350 1.00 57.69 89 ASN A C 1
ATOM 687 O O . ASN A 1 89 ? 13.149 15.426 -18.742 1.00 57.69 89 ASN A O 1
ATOM 691 N N . LEU A 1 90 ? 11.980 13.529 -18.701 1.00 63.66 90 LEU A N 1
ATOM 692 C CA . LEU A 1 90 ? 11.959 13.395 -17.253 1.00 63.66 90 LEU A CA 1
ATOM 693 C C . LEU A 1 90 ? 13.228 12.675 -16.814 1.00 63.66 90 LEU A C 1
ATOM 695 O O . LEU A 1 90 ? 13.582 11.631 -17.362 1.00 63.66 90 LEU A O 1
ATOM 699 N N . ASP A 1 91 ? 13.887 13.243 -15.809 1.00 71.25 91 ASP A N 1
ATOM 700 C CA . ASP A 1 91 ? 15.039 12.624 -15.174 1.00 71.25 91 ASP A CA 1
ATOM 701 C C . ASP A 1 91 ? 14.644 11.247 -14.620 1.00 71.25 91 ASP A C 1
ATOM 703 O O . ASP A 1 91 ? 13.683 11.101 -13.857 1.00 71.25 91 ASP A O 1
ATOM 707 N N . LEU A 1 92 ? 15.369 10.216 -15.046 1.00 68.25 92 LEU A N 1
ATOM 708 C CA . LEU A 1 92 ? 15.083 8.832 -14.695 1.00 68.25 92 LEU A CA 1
ATOM 709 C C . LEU A 1 92 ? 15.251 8.600 -13.188 1.00 68.25 92 LEU A C 1
ATOM 711 O O . LEU A 1 92 ? 14.495 7.821 -12.604 1.00 68.25 92 LEU A O 1
ATOM 715 N N . ASP A 1 93 ? 16.166 9.329 -12.544 1.00 69.69 93 ASP A N 1
ATOM 716 C CA . ASP A 1 93 ? 16.353 9.279 -11.093 1.00 69.69 93 ASP A CA 1
ATOM 717 C C . ASP A 1 93 ? 15.148 9.867 -10.351 1.00 69.69 93 ASP A C 1
ATOM 719 O O . ASP A 1 93 ? 14.706 9.311 -9.340 1.00 69.69 93 ASP A O 1
ATOM 723 N N . LEU A 1 94 ? 14.543 10.929 -10.893 1.00 72.25 94 LEU A N 1
ATOM 724 C CA . LEU A 1 94 ? 13.327 11.525 -10.343 1.00 72.25 94 LEU A CA 1
ATOM 725 C C . LEU A 1 94 ? 12.140 10.556 -10.441 1.00 72.25 94 LEU A C 1
ATOM 727 O O . LEU A 1 94 ? 11.400 10.390 -9.471 1.00 72.25 94 LEU A O 1
ATOM 731 N N . VAL A 1 95 ? 11.973 9.878 -11.582 1.00 71.62 95 VAL A N 1
ATOM 732 C CA . VAL A 1 95 ? 10.906 8.879 -11.787 1.00 71.62 95 VAL A CA 1
ATOM 733 C C . VAL A 1 95 ? 11.065 7.701 -10.822 1.00 71.62 95 VAL A C 1
ATOM 735 O O . VAL A 1 95 ? 10.091 7.270 -10.200 1.00 71.62 95 VAL A O 1
ATOM 738 N N . VAL A 1 96 ? 12.293 7.214 -10.635 1.00 71.75 96 VAL A N 1
ATOM 739 C CA . VAL A 1 96 ? 12.587 6.148 -9.670 1.00 71.75 96 VAL A CA 1
ATOM 740 C C . VAL A 1 96 ? 12.300 6.617 -8.243 1.00 71.75 96 VAL A C 1
ATOM 742 O O . VAL A 1 96 ? 11.601 5.919 -7.509 1.00 71.75 96 VAL A O 1
ATOM 745 N N . MET A 1 97 ? 12.752 7.806 -7.844 1.00 76.25 97 MET A N 1
ATOM 746 C CA . MET A 1 97 ? 12.482 8.358 -6.512 1.00 76.25 97 MET A CA 1
ATOM 747 C C . MET A 1 97 ? 10.976 8.502 -6.235 1.00 76.25 97 MET A C 1
ATOM 749 O O . MET A 1 97 ? 10.504 8.123 -5.157 1.00 76.25 97 MET A O 1
ATOM 753 N N . LEU A 1 98 ? 10.219 9.021 -7.204 1.00 78.94 98 LEU A N 1
ATOM 754 C CA . LEU A 1 98 ? 8.765 9.166 -7.123 1.00 78.94 98 LEU A CA 1
ATOM 755 C C . LEU A 1 98 ? 8.082 7.810 -6.944 1.00 78.94 98 LEU A C 1
ATOM 757 O O . LEU A 1 98 ? 7.239 7.670 -6.062 1.00 78.94 98 LEU A O 1
ATOM 761 N N . SER A 1 99 ? 8.476 6.799 -7.718 1.00 75.50 99 SER A N 1
ATOM 762 C CA . SER A 1 99 ? 7.877 5.463 -7.622 1.00 75.50 99 SER A CA 1
ATOM 763 C C . SER A 1 99 ? 8.056 4.813 -6.249 1.00 75.50 99 SER A C 1
ATOM 765 O O . SER A 1 99 ? 7.095 4.292 -5.685 1.00 75.50 99 SER A O 1
ATOM 767 N N . ARG A 1 100 ? 9.249 4.932 -5.655 1.00 78.75 100 ARG A N 1
ATOM 768 C CA . ARG A 1 100 ? 9.539 4.408 -4.312 1.00 78.75 100 ARG A CA 1
ATOM 769 C C . ARG A 1 100 ? 8.755 5.148 -3.241 1.00 78.75 100 ARG A C 1
ATOM 771 O O . ARG A 1 100 ? 8.242 4.550 -2.302 1.00 78.75 100 ARG A O 1
ATOM 778 N N . SER A 1 101 ? 8.625 6.461 -3.405 1.00 80.56 101 SER A N 1
ATOM 779 C CA . SER A 1 101 ? 7.847 7.297 -2.492 1.00 80.56 101 SER A CA 1
ATOM 780 C C . SER A 1 101 ? 6.363 6.926 -2.536 1.00 80.56 101 SER A C 1
ATOM 782 O O . SER A 1 101 ? 5.732 6.797 -1.488 1.00 80.56 101 SER A O 1
ATOM 784 N N . VAL A 1 102 ? 5.814 6.677 -3.730 1.00 83.69 102 VAL A N 1
ATOM 785 C CA . VAL A 1 102 ? 4.445 6.170 -3.897 1.00 83.69 102 VAL A CA 1
ATOM 786 C C . VAL A 1 102 ? 4.276 4.812 -3.217 1.00 83.69 102 VAL A C 1
ATOM 788 O O . VAL A 1 102 ? 3.304 4.644 -2.488 1.00 83.69 102 VAL A O 1
ATOM 791 N N . ALA A 1 103 ? 5.216 3.879 -3.381 1.00 78.44 103 ALA A N 1
ATOM 792 C CA . ALA A 1 103 ? 5.153 2.567 -2.736 1.00 78.44 103 ALA A CA 1
ATOM 793 C C . ALA A 1 103 ? 5.128 2.658 -1.196 1.00 78.44 103 ALA A C 1
ATOM 795 O O . ALA A 1 103 ? 4.366 1.957 -0.529 1.00 78.44 103 ALA A O 1
ATOM 796 N N . VAL A 1 104 ? 5.895 3.579 -0.605 1.00 82.50 104 VAL A N 1
ATOM 797 C CA . VAL A 1 104 ? 5.820 3.849 0.841 1.00 82.50 104 VAL A CA 1
ATOM 798 C C . VAL A 1 104 ? 4.447 4.404 1.221 1.00 82.50 104 VAL A C 1
ATOM 800 O O . VAL A 1 104 ? 3.831 3.937 2.182 1.00 82.50 104 VAL A O 1
ATOM 803 N N . VAL A 1 105 ? 3.939 5.377 0.461 1.00 86.62 105 VAL A N 1
ATOM 804 C CA . VAL A 1 105 ? 2.626 5.992 0.705 1.00 86.62 105 VAL A CA 1
ATOM 805 C C . VAL A 1 105 ? 1.498 4.965 0.593 1.00 86.62 105 VAL A C 1
ATOM 807 O O . VAL A 1 105 ? 0.576 5.006 1.409 1.00 86.62 105 VAL A O 1
ATOM 810 N N . THR A 1 106 ? 1.560 4.025 -0.352 1.00 85.88 106 THR A N 1
ATOM 811 C CA . THR A 1 106 ? 0.528 2.992 -0.511 1.00 85.88 106 THR A CA 1
ATOM 812 C C . THR A 1 106 ? 0.535 2.013 0.657 1.00 85.88 106 THR A C 1
ATOM 814 O O . THR A 1 106 ? -0.518 1.781 1.253 1.00 85.88 106 THR A O 1
ATOM 817 N N . VAL A 1 107 ? 1.704 1.522 1.084 1.00 84.50 107 VAL A N 1
ATOM 818 C CA . VAL A 1 107 ? 1.822 0.659 2.276 1.00 84.50 107 VAL A CA 1
ATOM 819 C C . VAL A 1 107 ? 1.263 1.355 3.519 1.00 84.50 107 VAL A C 1
ATOM 821 O O . VAL A 1 107 ? 0.465 0.770 4.257 1.00 84.50 107 VAL A O 1
ATOM 824 N N . VAL A 1 108 ? 1.628 2.621 3.734 1.00 86.56 108 VAL A N 1
ATOM 825 C CA . VAL A 1 108 ? 1.144 3.416 4.871 1.00 86.56 108 VAL A CA 1
ATOM 826 C C . VAL A 1 108 ? -0.361 3.666 4.769 1.00 86.56 108 VAL A C 1
ATOM 828 O O . VAL A 1 108 ? -1.060 3.560 5.775 1.00 86.56 108 VAL A O 1
ATOM 831 N N . GLY A 1 109 ? -0.885 3.943 3.573 1.00 87.25 109 GLY A N 1
ATOM 832 C CA . GLY A 1 109 ? -2.315 4.128 3.321 1.00 87.25 109 GLY A CA 1
ATOM 833 C C . GLY A 1 109 ? -3.137 2.878 3.640 1.00 87.25 109 GLY A C 1
ATOM 834 O O . GLY A 1 109 ? -4.158 2.960 4.329 1.00 87.25 109 GLY A O 1
ATOM 835 N N . TYR A 1 110 ? -2.657 1.698 3.243 1.00 87.00 110 TYR A N 1
ATOM 836 C CA . TYR A 1 110 ? -3.315 0.440 3.588 1.00 87.00 110 TYR A CA 1
ATOM 837 C C . TYR A 1 110 ? -3.217 0.132 5.090 1.00 87.00 110 TYR A C 1
ATOM 839 O O . TYR A 1 110 ? -4.217 -0.254 5.703 1.00 87.00 110 TYR A O 1
ATOM 847 N N . ALA A 1 111 ? -2.064 0.372 5.725 1.00 86.00 111 ALA A N 1
ATOM 848 C CA . ALA A 1 111 ? -1.916 0.237 7.177 1.00 86.00 111 ALA A CA 1
ATOM 849 C C . ALA A 1 111 ? -2.844 1.201 7.944 1.00 86.00 111 ALA A C 1
ATOM 851 O O . ALA A 1 111 ? -3.442 0.821 8.956 1.00 86.00 111 ALA A O 1
ATOM 852 N N . LEU A 1 112 ? -3.025 2.423 7.432 1.00 87.56 112 LEU A N 1
ATOM 853 C CA . LEU A 1 112 ? -3.957 3.420 7.952 1.00 87.56 112 LEU A CA 1
ATOM 854 C C . LEU A 1 112 ? -5.404 2.923 7.857 1.00 87.56 112 LEU A C 1
ATOM 856 O O . LEU A 1 112 ? -6.120 2.935 8.859 1.00 87.56 112 LEU A O 1
ATOM 860 N N . ALA A 1 113 ? -5.831 2.438 6.688 1.00 87.69 113 ALA A N 1
ATOM 861 C CA . ALA A 1 113 ? -7.169 1.881 6.492 1.00 87.69 113 ALA A CA 1
ATOM 862 C C . ALA A 1 113 ? -7.444 0.697 7.433 1.00 87.69 113 ALA A C 1
ATOM 864 O O . ALA A 1 113 ? -8.496 0.642 8.078 1.00 87.69 113 ALA A O 1
ATOM 865 N N . TRP A 1 114 ? -6.476 -0.214 7.579 1.00 88.06 114 TRP A N 1
ATOM 866 C CA . TRP A 1 114 ? -6.565 -1.337 8.513 1.00 88.06 114 TRP A CA 1
ATOM 867 C C . TRP A 1 114 ? -6.707 -0.870 9.966 1.00 88.06 114 TRP A C 1
ATOM 869 O O . TRP A 1 114 ? -7.597 -1.325 10.694 1.00 88.06 114 TRP A O 1
ATOM 879 N N . GLY A 1 115 ? -5.867 0.082 10.379 1.00 83.56 115 GLY A N 1
ATOM 880 C CA . GLY A 1 115 ? -5.916 0.691 11.703 1.00 83.56 115 GLY A CA 1
ATOM 881 C C . GLY A 1 115 ? -7.280 1.316 11.996 1.00 83.56 115 GLY A C 1
ATOM 882 O O . GLY A 1 115 ? -7.887 1.014 13.023 1.00 83.56 115 GLY A O 1
ATOM 883 N N . VAL A 1 116 ? -7.834 2.098 11.065 1.00 85.31 116 VAL A N 1
ATOM 884 C CA . VAL A 1 116 ? -9.166 2.714 11.211 1.00 85.31 116 VAL A CA 1
ATOM 885 C C . VAL A 1 116 ? -10.277 1.671 11.329 1.00 85.31 116 VAL A C 1
ATOM 887 O O . VAL A 1 116 ? -11.182 1.840 12.154 1.00 85.31 116 VAL A O 1
ATOM 890 N N . ALA A 1 117 ? -10.224 0.587 10.553 1.00 84.50 117 ALA A N 1
ATOM 891 C CA . ALA A 1 117 ? -11.230 -0.470 10.634 1.00 84.50 117 ALA A CA 1
ATOM 892 C C . ALA A 1 117 ? -11.203 -1.209 11.976 1.00 84.50 117 ALA A C 1
ATOM 894 O O . ALA A 1 117 ? -12.265 -1.540 12.515 1.00 84.50 117 ALA A O 1
ATOM 895 N N . ARG A 1 118 ? -10.010 -1.440 12.536 1.00 79.19 118 ARG A N 1
ATOM 896 C CA . ARG A 1 118 ? -9.824 -2.282 13.725 1.00 79.19 118 ARG A CA 1
ATOM 897 C C . ARG A 1 118 ? -9.675 -1.513 15.043 1.00 79.19 118 ARG A C 1
ATOM 899 O O . ARG A 1 118 ? -9.745 -2.150 16.095 1.00 79.19 118 ARG A O 1
ATOM 906 N N . ARG A 1 119 ? -9.517 -0.183 15.006 1.00 76.62 119 ARG A N 1
ATOM 907 C CA . ARG A 1 119 ? -9.211 0.656 16.180 1.00 76.62 119 ARG A CA 1
ATOM 908 C C . ARG A 1 119 ? -10.135 0.395 17.369 1.00 76.62 119 ARG A C 1
ATOM 910 O O . ARG A 1 119 ? -11.365 0.471 17.252 1.00 76.62 119 ARG A O 1
ATOM 917 N N . ARG A 1 120 ? -9.551 0.160 18.541 1.00 72.62 120 ARG A N 1
ATOM 918 C CA . ARG A 1 120 ? -10.254 0.199 19.833 1.00 72.62 120 ARG A CA 1
ATOM 919 C C . ARG A 1 120 ? -9.984 1.503 20.582 1.00 72.62 120 ARG A C 1
ATOM 921 O O . ARG A 1 120 ? -10.880 1.969 21.279 1.00 72.62 120 ARG A O 1
ATOM 928 N N . GLY A 1 121 ? -8.817 2.120 20.383 1.00 70.00 121 GLY A N 1
ATOM 929 C CA . GLY A 1 121 ? -8.468 3.453 20.890 1.00 70.00 121 GLY A CA 1
ATOM 930 C C . GLY A 1 121 ? -7.878 4.366 19.810 1.00 70.00 121 GLY A C 1
ATOM 931 O O . GLY A 1 121 ? -8.103 4.159 18.623 1.00 70.00 121 GLY A O 1
ATOM 932 N N . THR A 1 122 ? -7.133 5.397 20.215 1.00 75.88 122 THR A N 1
ATOM 933 C CA . THR A 1 122 ? -6.341 6.268 19.316 1.00 75.88 122 THR A CA 1
ATOM 934 C C . THR A 1 122 ? -4.880 5.828 19.202 1.00 75.88 122 THR A C 1
ATOM 936 O O . THR A 1 122 ? -4.164 6.301 18.326 1.00 75.88 122 THR A O 1
ATOM 939 N N . ALA A 1 123 ? -4.442 4.892 20.050 1.00 76.38 123 ALA A N 1
ATOM 940 C CA . ALA A 1 123 ? -3.048 4.474 20.146 1.00 76.38 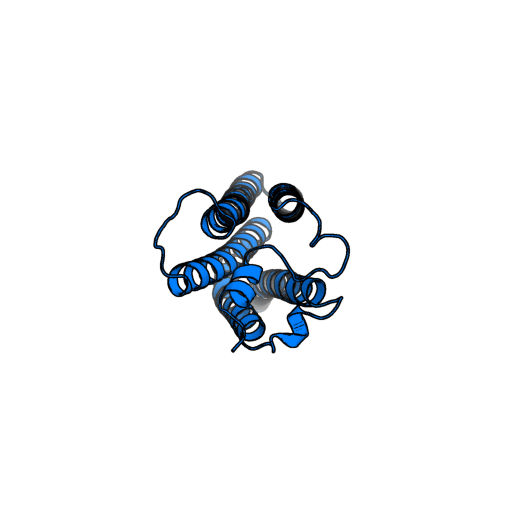123 ALA A CA 1
ATOM 941 C C . ALA A 1 123 ? -2.521 3.751 18.897 1.00 76.38 123 ALA A C 1
ATOM 943 O O . ALA A 1 123 ? -1.326 3.813 18.631 1.00 76.38 123 ALA A O 1
ATOM 944 N N . TRP A 1 124 ? -3.394 3.128 18.099 1.00 77.06 124 TRP A N 1
ATOM 945 C CA . TRP A 1 124 ? -3.032 2.507 16.818 1.00 77.06 124 TRP A CA 1
ATOM 946 C C . TRP A 1 124 ? -2.271 3.456 15.874 1.00 77.06 124 TRP A C 1
ATOM 948 O O . TRP A 1 124 ? -1.443 2.992 15.095 1.00 77.06 124 TRP A O 1
ATOM 958 N N . ALA A 1 125 ? -2.507 4.773 15.965 1.00 79.62 125 ALA A N 1
ATOM 959 C CA . ALA A 1 125 ? -1.827 5.773 15.145 1.00 79.62 125 ALA A CA 1
ATOM 960 C C . ALA A 1 125 ? -0.310 5.803 15.399 1.00 79.62 125 ALA A C 1
ATOM 962 O O . ALA A 1 125 ? 0.459 6.045 14.474 1.00 79.62 125 ALA A O 1
ATOM 963 N N . TRP A 1 126 ? 0.139 5.468 16.615 1.00 80.12 126 TRP A N 1
ATOM 964 C CA . TRP A 1 126 ? 1.567 5.332 16.920 1.00 80.12 126 TRP A CA 1
ATOM 965 C C . TRP A 1 126 ? 2.220 4.173 16.163 1.00 80.12 126 TRP A C 1
ATOM 967 O O . TRP A 1 126 ? 3.410 4.233 15.878 1.00 80.12 126 TRP A O 1
ATOM 977 N N . GLY A 1 127 ? 1.446 3.154 15.774 1.00 75.88 127 GLY A N 1
ATOM 978 C CA . GLY A 1 127 ? 1.910 2.058 14.921 1.00 75.88 127 GLY A CA 1
ATOM 979 C C . GLY A 1 127 ? 2.162 2.461 13.463 1.00 75.88 127 GLY A C 1
ATOM 980 O O . GLY A 1 127 ? 2.819 1.722 12.729 1.00 75.88 127 GLY A O 1
ATOM 981 N N . LEU A 1 128 ? 1.720 3.648 13.033 1.00 82.56 128 LEU A N 1
ATOM 982 C CA . LEU A 1 128 ? 2.033 4.159 11.695 1.00 82.56 128 LEU A CA 1
ATOM 983 C C . LEU A 1 128 ? 3.507 4.550 11.566 1.00 82.56 128 LEU A C 1
ATOM 985 O O . LEU A 1 128 ? 4.083 4.360 10.503 1.00 82.56 128 LEU A O 1
ATOM 989 N N . ILE A 1 129 ? 4.137 5.023 12.646 1.00 84.94 129 ILE A N 1
ATOM 990 C CA . ILE A 1 129 ? 5.564 5.380 12.655 1.00 84.94 129 ILE A CA 1
ATOM 991 C C . ILE A 1 129 ? 6.440 4.173 12.265 1.00 84.94 129 ILE A C 1
ATOM 993 O O . ILE A 1 129 ? 7.169 4.269 11.278 1.00 84.94 129 ILE A O 1
ATOM 997 N N . PRO A 1 130 ? 6.358 3.011 12.945 1.00 81.25 130 PRO A N 1
ATOM 998 C CA . PRO A 1 130 ? 7.101 1.830 12.522 1.00 81.25 130 PRO A CA 1
ATOM 999 C C . PRO A 1 130 ? 6.644 1.294 11.159 1.00 81.25 130 PRO A C 1
ATOM 1001 O O . PRO A 1 130 ? 7.471 0.740 10.446 1.00 81.25 130 PRO A O 1
ATOM 1004 N N . SER A 1 131 ? 5.386 1.502 10.749 1.00 79.44 131 SER A N 1
ATOM 1005 C CA . SER A 1 131 ? 4.926 1.137 9.397 1.00 79.44 131 SER A CA 1
ATOM 1006 C C . SER A 1 131 ? 5.667 1.920 8.304 1.00 79.44 131 SER A C 1
ATOM 1008 O O . SER A 1 131 ? 6.103 1.334 7.317 1.00 79.44 131 SER A O 1
ATOM 1010 N N . VAL A 1 132 ? 5.880 3.228 8.502 1.00 84.88 132 VAL A N 1
ATOM 1011 C CA . VAL A 1 132 ? 6.699 4.066 7.604 1.00 84.88 132 VAL A CA 1
ATOM 1012 C C . VAL A 1 132 ? 8.144 3.567 7.575 1.00 84.88 132 VAL A C 1
ATOM 1014 O O . VAL A 1 132 ? 8.727 3.443 6.501 1.00 84.88 132 VAL A O 1
ATOM 1017 N N . ILE A 1 133 ? 8.712 3.239 8.741 1.00 85.69 133 ILE A N 1
ATOM 1018 C CA . ILE A 1 133 ? 10.083 2.718 8.847 1.00 85.69 133 ILE A CA 1
ATOM 1019 C C . ILE A 1 133 ? 10.216 1.396 8.085 1.00 85.69 133 ILE A C 1
ATOM 1021 O O . ILE A 1 133 ? 11.149 1.237 7.308 1.00 85.69 133 ILE A O 1
ATOM 1025 N N . ILE A 1 134 ? 9.275 0.467 8.255 1.00 85.56 134 ILE A N 1
ATOM 1026 C CA . ILE A 1 134 ? 9.276 -0.826 7.558 1.00 85.56 134 ILE A CA 1
ATOM 1027 C C . ILE A 1 134 ? 9.128 -0.641 6.057 1.00 85.56 134 ILE A C 1
ATOM 1029 O O . ILE A 1 134 ? 9.881 -1.252 5.308 1.00 85.56 134 ILE A O 1
ATOM 1033 N N . ALA A 1 135 ? 8.202 0.206 5.611 1.00 79.38 135 ALA A N 1
ATOM 1034 C CA . ALA A 1 135 ? 8.038 0.497 4.194 1.00 79.38 135 ALA A CA 1
ATOM 1035 C C . ALA A 1 135 ? 9.330 1.082 3.593 1.00 79.38 135 ALA A C 1
ATOM 1037 O O . ALA A 1 135 ? 9.781 0.634 2.542 1.00 79.38 135 ALA A O 1
ATOM 1038 N N . GLY A 1 136 ? 9.982 2.008 4.304 1.00 79.38 136 GLY A N 1
ATOM 1039 C CA . GLY A 1 136 ? 11.281 2.554 3.908 1.00 79.38 136 GLY A CA 1
ATOM 1040 C C . GLY A 1 136 ? 12.402 1.509 3.896 1.00 79.38 136 GLY A C 1
ATOM 1041 O O . GLY A 1 136 ? 13.211 1.493 2.973 1.00 79.38 136 GLY A O 1
ATOM 1042 N N . LEU A 1 137 ? 12.437 0.604 4.878 1.00 83.31 137 LEU A N 1
ATOM 1043 C CA . LEU A 1 137 ? 13.400 -0.500 4.931 1.00 83.31 137 LEU A CA 1
ATOM 1044 C C . LEU A 1 137 ? 13.177 -1.514 3.810 1.00 83.31 137 LEU A C 1
ATOM 1046 O O . LEU A 1 137 ? 14.152 -2.016 3.262 1.00 83.31 137 LEU A O 1
ATOM 1050 N N . VAL A 1 138 ? 11.922 -1.799 3.455 1.00 79.75 138 VAL A N 1
ATOM 1051 C CA . VAL A 1 138 ? 11.575 -2.644 2.308 1.00 79.75 138 VAL A CA 1
ATOM 1052 C C . VAL A 1 138 ? 12.101 -2.003 1.030 1.00 79.75 138 VAL A C 1
ATOM 1054 O O . VAL A 1 138 ? 12.866 -2.643 0.318 1.00 79.75 138 VAL A O 1
ATOM 1057 N N . GLU A 1 139 ? 11.804 -0.729 0.781 1.00 77.88 139 GLU A N 1
ATOM 1058 C CA . GLU A 1 139 ? 12.332 -0.003 -0.382 1.00 77.88 139 GLU A CA 1
ATOM 1059 C C . GLU A 1 139 ? 13.864 0.031 -0.418 1.00 77.88 139 GLU A C 1
ATOM 1061 O O . GLU A 1 139 ? 14.485 -0.168 -1.464 1.00 77.88 139 GLU A O 1
ATOM 1066 N N . TRP A 1 140 ? 14.498 0.238 0.735 1.00 79.12 140 TRP A N 1
ATOM 1067 C CA . TRP A 1 140 ? 15.952 0.232 0.850 1.00 79.12 140 TRP A CA 1
ATOM 1068 C C . TRP A 1 140 ? 16.554 -1.154 0.583 1.00 79.12 140 TRP A C 1
ATOM 1070 O O . TRP A 1 140 ? 17.540 -1.265 -0.149 1.00 79.12 140 TRP A O 1
ATOM 1080 N N . ALA A 1 141 ? 15.953 -2.217 1.120 1.00 77.56 141 ALA A N 1
ATOM 1081 C CA . ALA A 1 141 ? 16.377 -3.592 0.881 1.00 77.56 141 ALA A CA 1
ATOM 1082 C C . ALA A 1 141 ? 16.236 -3.951 -0.603 1.00 77.56 141 ALA A C 1
ATOM 1084 O O . ALA A 1 141 ? 17.187 -4.433 -1.213 1.00 77.56 141 ALA A O 1
ATOM 1085 N N . MET A 1 142 ? 15.096 -3.613 -1.210 1.00 73.00 142 MET A N 1
ATOM 1086 C CA . MET A 1 142 ? 14.832 -3.784 -2.641 1.00 73.00 142 MET A CA 1
ATOM 1087 C C . MET A 1 142 ? 15.865 -3.041 -3.501 1.00 73.00 142 MET A C 1
ATOM 1089 O O . MET A 1 142 ? 16.366 -3.580 -4.486 1.00 73.00 142 MET A O 1
ATOM 1093 N N . ALA A 1 143 ? 16.249 -1.825 -3.105 1.00 71.06 143 ALA A N 1
ATOM 1094 C CA . ALA A 1 143 ? 17.277 -1.043 -3.785 1.00 71.06 143 ALA A CA 1
ATOM 1095 C C . ALA A 1 143 ? 18.695 -1.623 -3.649 1.00 71.06 143 ALA A C 1
ATOM 1097 O O . ALA A 1 143 ? 19.534 -1.379 -4.519 1.00 71.06 143 ALA A O 1
ATOM 1098 N N . SER A 1 144 ? 18.956 -2.343 -2.559 1.00 74.94 144 SER A N 1
ATOM 1099 C CA . SER A 1 144 ? 20.270 -2.891 -2.210 1.00 74.94 144 SER A CA 1
ATOM 1100 C C . SER A 1 144 ? 20.516 -4.285 -2.794 1.00 74.94 144 SER A C 1
ATOM 1102 O O . SER A 1 144 ? 21.655 -4.751 -2.800 1.00 74.94 144 SER A O 1
ATOM 1104 N N . LEU A 1 145 ? 19.474 -4.957 -3.297 1.00 71.25 145 LEU A N 1
ATOM 1105 C CA . LEU A 1 145 ? 19.603 -6.281 -3.900 1.00 71.25 145 LEU A CA 1
ATOM 1106 C C . LEU A 1 145 ? 20.412 -6.232 -5.214 1.00 71.25 145 LEU A C 1
ATOM 1108 O O . LEU A 1 145 ? 20.172 -5.358 -6.056 1.00 71.25 145 LEU A O 1
ATOM 1112 N N . PRO A 1 146 ? 21.337 -7.191 -5.436 1.00 68.19 146 PRO A N 1
ATOM 1113 C CA . PRO A 1 146 ? 22.078 -7.312 -6.688 1.00 68.19 146 PRO A CA 1
ATOM 1114 C C . PRO A 1 146 ? 21.140 -7.446 -7.887 1.00 68.19 146 PRO A C 1
ATOM 1116 O O . PRO A 1 146 ? 20.125 -8.140 -7.802 1.00 68.19 146 PRO A O 1
ATOM 1119 N N . SER A 1 147 ? 21.520 -6.868 -9.032 1.00 64.12 147 SER A N 1
ATOM 1120 C CA . SER A 1 147 ? 20.755 -6.965 -10.289 1.00 64.12 147 SER A CA 1
ATOM 1121 C C . SER A 1 147 ? 20.477 -8.408 -10.720 1.00 64.12 147 SER A C 1
ATOM 1123 O O . SER A 1 147 ? 19.464 -8.681 -11.356 1.00 64.12 147 SER A O 1
ATOM 1125 N N . GLU A 1 148 ? 21.348 -9.335 -10.325 1.00 63.03 148 GLU A N 1
ATOM 1126 C CA . GLU A 1 148 ? 21.244 -10.767 -10.612 1.00 63.03 148 GLU A CA 1
ATOM 1127 C C . GLU A 1 148 ? 20.025 -11.421 -9.940 1.00 63.03 148 GLU A C 1
ATOM 1129 O O . GLU A 1 148 ? 19.357 -12.268 -10.538 1.00 63.03 148 GLU A O 1
ATOM 1134 N N . THR A 1 149 ? 19.666 -10.950 -8.739 1.00 60.09 149 THR A N 1
ATOM 1135 C CA . THR A 1 149 ? 18.460 -11.360 -7.993 1.00 60.09 149 THR A CA 1
ATOM 1136 C C . THR A 1 149 ? 17.200 -11.121 -8.816 1.00 60.09 149 THR A C 1
ATOM 1138 O O . THR A 1 149 ? 16.246 -11.895 -8.768 1.00 60.09 149 THR A O 1
ATOM 1141 N N . TRP A 1 150 ? 17.216 -10.047 -9.604 1.00 57.75 150 TRP A N 1
ATOM 1142 C CA . TRP A 1 150 ? 16.099 -9.621 -10.431 1.00 57.75 150 TRP A CA 1
ATOM 1143 C C . TRP A 1 150 ? 16.059 -10.298 -11.794 1.00 57.75 150 TRP A C 1
ATOM 1145 O O . TRP A 1 150 ? 14.993 -10.346 -12.397 1.00 57.75 150 TRP A O 1
ATOM 1155 N N . SER A 1 151 ? 17.188 -10.826 -12.274 1.00 51.50 151 SER A N 1
ATOM 1156 C CA . SER A 1 151 ? 17.263 -11.619 -13.508 1.00 51.50 151 SER A CA 1
ATOM 1157 C C . SER A 1 151 ? 16.979 -13.110 -13.317 1.00 51.50 151 SER A C 1
ATOM 1159 O O . SER A 1 151 ? 16.775 -13.814 -14.301 1.00 51.50 151 SER A O 1
ATOM 1161 N N . GLY A 1 152 ? 16.980 -13.608 -12.077 1.00 54.66 152 GLY A N 1
ATOM 1162 C CA . GLY A 1 152 ? 16.616 -14.992 -11.780 1.00 54.66 152 GLY A CA 1
ATOM 1163 C C . GLY A 1 152 ? 15.109 -15.245 -11.906 1.00 54.66 152 GLY A C 1
ATOM 1164 O O . GLY A 1 152 ? 14.300 -14.351 -11.657 1.00 54.66 152 GLY A O 1
ATOM 1165 N N . ASN A 1 153 ? 14.722 -16.497 -12.195 1.00 53.16 153 ASN A N 1
ATOM 1166 C CA . ASN A 1 153 ? 13.324 -16.939 -12.385 1.00 53.16 153 ASN A CA 1
ATOM 1167 C C . ASN A 1 153 ? 12.355 -16.555 -11.235 1.00 53.16 153 ASN A C 1
ATOM 1169 O O . ASN A 1 153 ? 11.140 -16.566 -11.426 1.00 53.16 153 ASN A O 1
ATOM 1173 N N . PHE A 1 154 ? 12.874 -16.195 -10.054 1.00 62.00 154 PHE A N 1
ATOM 1174 C CA . PHE A 1 154 ? 12.100 -15.870 -8.851 1.00 62.00 154 PHE A CA 1
ATOM 1175 C C . PHE A 1 154 ? 12.212 -14.413 -8.371 1.00 62.00 154 PHE A C 1
ATOM 1177 O O . PHE A 1 154 ? 11.617 -14.080 -7.348 1.00 62.00 154 PHE A O 1
ATOM 1184 N N . GLY A 1 155 ? 12.915 -13.520 -9.079 1.00 61.34 155 GLY A N 1
ATOM 1185 C CA . GLY A 1 155 ? 13.107 -12.133 -8.623 1.00 61.34 155 GLY A CA 1
ATOM 1186 C C . GLY A 1 155 ? 11.791 -11.389 -8.365 1.00 61.34 155 GLY A C 1
ATOM 1187 O O . GLY A 1 155 ? 11.638 -10.692 -7.366 1.00 61.34 155 GLY A O 1
ATOM 1188 N N . TRP A 1 156 ? 10.782 -11.616 -9.206 1.00 60.84 156 TRP A N 1
ATOM 1189 C CA . TRP A 1 156 ? 9.444 -11.044 -9.030 1.00 60.84 156 TRP A CA 1
ATOM 1190 C C . TRP A 1 156 ? 8.739 -11.530 -7.753 1.00 60.84 156 TRP A C 1
ATOM 1192 O O . TRP A 1 156 ? 8.049 -10.751 -7.099 1.00 60.84 156 TRP A O 1
ATOM 1202 N N . LEU A 1 157 ? 8.936 -12.801 -7.384 1.00 67.19 157 LEU A N 1
ATOM 1203 C CA . LEU A 1 157 ? 8.351 -13.407 -6.190 1.00 67.19 157 LEU A CA 1
ATOM 1204 C C . LEU A 1 157 ? 9.011 -12.840 -4.931 1.00 67.19 157 LEU A C 1
ATOM 1206 O O . LEU A 1 157 ? 8.323 -12.561 -3.955 1.00 67.19 157 LEU A O 1
ATOM 1210 N N . VAL A 1 158 ? 10.329 -12.624 -4.975 1.00 68.62 158 VAL A N 1
ATOM 1211 C CA . VAL A 1 158 ? 11.083 -11.971 -3.896 1.00 68.62 158 VAL A CA 1
ATOM 1212 C C . VAL A 1 158 ? 10.557 -10.555 -3.677 1.00 68.62 158 VAL A C 1
ATOM 1214 O O . VAL A 1 158 ? 10.202 -10.208 -2.554 1.00 68.62 158 VAL A O 1
ATOM 1217 N N . GLY A 1 159 ? 10.420 -9.766 -4.747 1.00 67.94 159 GLY A N 1
ATOM 1218 C CA . GLY A 1 159 ? 9.869 -8.414 -4.652 1.00 67.94 159 GLY A CA 1
ATOM 1219 C C . GLY A 1 159 ? 8.448 -8.395 -4.091 1.00 67.94 159 GLY A C 1
ATOM 1220 O O . GLY A 1 159 ? 8.157 -7.660 -3.149 1.00 67.94 159 GLY A O 1
ATOM 1221 N N . TRP A 1 160 ? 7.579 -9.267 -4.603 1.00 71.88 160 TRP A N 1
ATOM 1222 C CA . TRP A 1 160 ? 6.220 -9.428 -4.089 1.00 71.88 160 TRP A CA 1
ATOM 1223 C C . TRP A 1 160 ? 6.199 -9.811 -2.602 1.00 71.88 160 TRP A C 1
ATOM 1225 O O . TRP A 1 160 ? 5.453 -9.217 -1.826 1.00 71.88 160 TRP A O 1
ATOM 1235 N N . ALA A 1 161 ? 7.051 -10.749 -2.182 1.00 75.56 161 ALA A N 1
ATOM 1236 C CA . ALA A 1 161 ? 7.136 -11.196 -0.796 1.00 75.56 161 ALA A CA 1
ATOM 1237 C C . ALA A 1 161 ? 7.591 -10.076 0.152 1.00 75.56 161 ALA A C 1
ATOM 1239 O O . ALA A 1 161 ? 7.038 -9.953 1.244 1.00 75.56 161 ALA A O 1
ATOM 1240 N N . PHE A 1 162 ? 8.540 -9.231 -0.260 1.00 75.75 162 PHE A N 1
ATOM 1241 C CA . PHE A 1 162 ? 8.963 -8.067 0.524 1.00 75.75 162 PHE A CA 1
ATOM 1242 C C . PHE A 1 162 ? 7.835 -7.042 0.688 1.00 75.75 162 PHE A C 1
ATOM 1244 O O . PHE A 1 162 ? 7.583 -6.593 1.807 1.00 75.75 162 PHE A O 1
ATOM 1251 N N . TYR A 1 163 ? 7.114 -6.717 -0.388 1.00 72.25 163 TYR A N 1
ATOM 1252 C CA . TYR A 1 163 ? 5.998 -5.768 -0.329 1.00 72.25 163 TYR A CA 1
ATOM 1253 C C . TYR A 1 163 ? 4.825 -6.288 0.502 1.00 72.25 163 TYR A C 1
ATOM 1255 O O . TYR A 1 163 ? 4.347 -5.596 1.403 1.00 72.25 163 TYR A O 1
ATOM 1263 N N . VAL A 1 164 ? 4.386 -7.525 0.253 1.00 77.19 164 VAL A N 1
ATOM 1264 C CA . VAL A 1 164 ? 3.294 -8.147 1.014 1.00 77.19 164 VAL A CA 1
ATOM 1265 C C . VAL A 1 164 ? 3.702 -8.353 2.469 1.00 77.19 164 VAL A C 1
ATOM 1267 O O . VAL A 1 164 ? 2.930 -8.031 3.371 1.00 77.19 164 VAL A O 1
ATOM 1270 N N . GLY A 1 165 ? 4.923 -8.828 2.715 1.00 79.50 165 GLY A N 1
ATOM 1271 C CA . GLY A 1 165 ? 5.467 -9.009 4.057 1.00 79.50 165 GLY A CA 1
ATOM 1272 C C . GLY A 1 165 ? 5.527 -7.697 4.835 1.00 79.50 165 GLY A C 1
ATOM 1273 O O . GLY A 1 165 ? 5.025 -7.635 5.956 1.00 79.50 165 GLY A O 1
ATOM 1274 N N . GLY A 1 166 ? 6.058 -6.630 4.231 1.00 78.00 166 GLY A N 1
ATOM 1275 C CA . GLY A 1 166 ? 6.126 -5.299 4.840 1.00 78.00 166 GLY A CA 1
ATOM 1276 C C . GLY A 1 166 ? 4.750 -4.715 5.155 1.00 78.00 166 GLY A C 1
ATOM 1277 O O . GLY A 1 166 ? 4.533 -4.181 6.246 1.00 78.00 166 GLY A O 1
ATOM 1278 N N . PHE A 1 167 ? 3.790 -4.879 4.244 1.00 80.38 167 PHE A N 1
ATOM 1279 C CA . PHE A 1 167 ? 2.399 -4.485 4.457 1.00 80.38 167 PHE A CA 1
ATOM 1280 C C . PHE A 1 167 ? 1.745 -5.249 5.622 1.00 80.38 167 PHE A C 1
ATOM 1282 O O . PHE A 1 167 ? 1.163 -4.634 6.523 1.00 80.38 167 PHE A O 1
ATOM 1289 N N . VAL A 1 168 ? 1.862 -6.580 5.642 1.00 84.25 168 VAL A N 1
ATOM 1290 C CA . VAL A 1 168 ? 1.297 -7.416 6.711 1.00 84.25 168 VAL A CA 1
ATOM 1291 C C . VAL A 1 168 ? 1.941 -7.070 8.053 1.00 84.25 168 VAL A C 1
ATOM 1293 O O . VAL A 1 168 ? 1.226 -6.880 9.037 1.00 84.25 168 VAL A O 1
ATOM 1296 N N . LEU A 1 169 ? 3.266 -6.908 8.096 1.00 85.81 169 LEU A N 1
ATOM 1297 C CA . LEU A 1 169 ? 4.006 -6.520 9.298 1.00 85.81 169 LEU A CA 1
ATOM 1298 C C . LEU A 1 169 ? 3.534 -5.157 9.830 1.00 85.81 169 LEU A C 1
ATOM 1300 O O . LEU A 1 169 ? 3.263 -5.022 11.023 1.00 85.81 169 LEU A O 1
ATOM 1304 N N . SER A 1 170 ? 3.346 -4.177 8.943 1.00 82.50 170 SER A N 1
ATOM 1305 C CA . SER A 1 170 ? 2.816 -2.848 9.280 1.00 82.50 170 SER A CA 1
ATOM 1306 C C . SER A 1 170 ? 1.423 -2.939 9.915 1.00 82.50 170 SER A C 1
ATOM 1308 O O . SER A 1 170 ? 1.167 -2.383 10.986 1.00 82.50 170 SER A O 1
ATOM 1310 N N . CYS A 1 171 ? 0.528 -3.733 9.320 1.00 82.69 171 CYS A N 1
ATOM 1311 C CA . CYS A 1 171 ? -0.809 -3.977 9.864 1.00 82.69 171 CYS A CA 1
ATOM 1312 C C . CYS A 1 171 ? -0.777 -4.671 11.235 1.00 82.69 171 CYS A C 1
ATOM 1314 O O . CYS A 1 171 ? -1.573 -4.336 12.121 1.00 82.69 171 CYS A O 1
ATOM 1316 N N . LEU A 1 172 ? 0.132 -5.633 11.421 1.00 85.38 172 LEU A N 1
ATOM 1317 C CA . LEU A 1 172 ? 0.318 -6.348 12.682 1.00 85.38 172 LEU A CA 1
ATOM 1318 C C . LEU A 1 172 ? 0.872 -5.439 13.780 1.00 85.38 172 LEU A C 1
ATOM 1320 O O . LEU A 1 172 ? 0.417 -5.541 14.916 1.00 85.38 172 LEU A O 1
ATOM 1324 N N . ILE A 1 173 ? 1.779 -4.515 13.461 1.00 83.75 173 ILE A N 1
ATOM 1325 C CA . ILE A 1 173 ? 2.334 -3.568 14.437 1.00 83.75 173 ILE A CA 1
ATOM 1326 C C . ILE A 1 173 ? 1.283 -2.558 14.882 1.00 83.75 173 ILE A C 1
ATOM 1328 O O . ILE A 1 173 ? 1.098 -2.368 16.085 1.00 83.75 173 ILE A O 1
ATOM 1332 N N . CYS A 1 174 ? 0.531 -1.973 13.944 1.00 80.94 174 CYS A N 1
ATOM 1333 C CA . CYS A 1 174 ? -0.616 -1.123 14.273 1.00 80.94 174 CYS A CA 1
ATOM 1334 C C . CYS A 1 174 ? -1.590 -1.837 15.217 1.00 80.94 174 CYS A C 1
ATOM 1336 O O . CYS A 1 174 ? -2.100 -1.242 16.169 1.00 80.94 174 CYS A O 1
ATOM 1338 N N . TRP A 1 175 ? -1.815 -3.132 14.989 1.00 81.06 175 TRP A N 1
ATOM 1339 C CA . TRP A 1 175 ? -2.651 -3.943 15.861 1.00 81.06 175 TRP A CA 1
ATOM 1340 C C . TRP A 1 175 ? -2.015 -4.224 17.229 1.00 81.06 175 TRP A C 1
ATOM 1342 O O . TRP A 1 175 ? -2.697 -4.090 18.244 1.00 81.06 175 TRP A O 1
ATOM 1352 N N . ALA A 1 176 ? -0.732 -4.580 17.281 1.00 82.31 176 ALA A N 1
ATOM 1353 C CA . ALA A 1 176 ? -0.022 -4.865 18.524 1.00 82.31 176 ALA A CA 1
ATOM 1354 C C . ALA A 1 176 ? -0.014 -3.646 19.458 1.00 82.31 176 ALA A C 1
ATOM 1356 O O . ALA A 1 176 ? -0.295 -3.778 20.649 1.00 82.31 176 ALA A O 1
ATOM 1357 N N . VAL A 1 177 ? 0.219 -2.446 18.918 1.00 80.88 177 VAL A N 1
ATOM 1358 C CA . VAL A 1 177 ? 0.195 -1.189 19.683 1.00 80.88 177 VAL A CA 1
ATOM 1359 C C . VAL A 1 177 ? -1.195 -0.908 20.273 1.00 80.88 177 VAL A C 1
ATOM 1361 O O . VAL A 1 177 ? -1.317 -0.564 21.453 1.00 80.88 177 VAL A O 1
ATOM 1364 N N . ASP A 1 178 ? -2.263 -1.102 19.495 1.00 77.88 178 ASP A N 1
ATOM 1365 C CA . ASP A 1 178 ? -3.643 -0.946 19.985 1.00 77.88 178 ASP A CA 1
ATOM 1366 C C . ASP A 1 178 ? -3.986 -2.003 21.058 1.00 77.88 178 ASP A C 1
ATOM 1368 O O . ASP A 1 178 ? -4.637 -1.708 22.064 1.00 77.88 178 ASP A O 1
ATOM 1372 N N . ALA A 1 179 ? -3.497 -3.238 20.901 1.00 77.88 179 ALA A N 1
ATOM 1373 C CA . ALA A 1 179 ? -3.700 -4.313 21.869 1.00 77.88 179 ALA A CA 1
ATOM 1374 C C . ALA A 1 179 ? -2.997 -4.033 23.211 1.00 77.88 179 ALA A C 1
ATOM 1376 O O . ALA A 1 179 ? -3.642 -4.101 24.258 1.00 77.88 179 ALA A O 1
ATOM 1377 N N . MET A 1 180 ? -1.718 -3.648 23.192 1.00 79.62 180 MET A N 1
ATOM 1378 C CA . MET A 1 180 ? -0.933 -3.366 24.403 1.00 79.62 180 MET A CA 1
ATOM 1379 C C . MET A 1 180 ? -1.530 -2.219 25.229 1.00 79.62 180 MET A C 1
ATOM 1381 O O . MET A 1 180 ? -1.686 -2.323 26.446 1.00 79.62 180 MET A O 1
ATOM 1385 N N . THR A 1 181 ? -1.944 -1.142 24.565 1.00 72.56 181 THR A N 1
ATOM 1386 C CA . THR A 1 181 ? -2.512 0.037 25.239 1.00 72.56 181 THR A CA 1
ATOM 1387 C C . THR A 1 181 ? -3.924 -0.202 25.778 1.00 72.56 181 THR A C 1
ATOM 1389 O O . THR A 1 181 ? -4.285 0.324 26.832 1.00 72.56 181 THR A O 1
ATOM 1392 N N . SER A 1 182 ? -4.725 -1.036 25.108 1.00 65.81 182 SER A N 1
ATOM 1393 C CA . SER A 1 182 ? -6.047 -1.432 25.612 1.00 65.81 182 SER A CA 1
ATOM 1394 C C . SER A 1 182 ? -5.981 -2.400 26.803 1.00 65.81 182 SER A C 1
ATOM 1396 O O . SER A 1 182 ? -6.821 -2.307 27.700 1.00 65.81 182 SER A O 1
ATOM 1398 N N . GLY A 1 183 ? -4.973 -3.279 26.856 1.00 61.72 183 GLY A N 1
ATOM 1399 C CA . GLY A 1 183 ? -4.698 -4.144 28.010 1.00 61.72 183 GLY A CA 1
ATOM 1400 C C . GLY A 1 183 ? -4.203 -3.363 29.230 1.00 61.72 183 GLY A C 1
ATOM 1401 O O . GLY A 1 183 ? -4.724 -3.551 30.327 1.00 61.72 183 GLY A O 1
ATOM 1402 N N . SER A 1 184 ? -3.285 -2.414 29.023 1.00 58.97 184 SER A N 1
ATOM 1403 C CA . SER A 1 184 ? -2.783 -1.509 30.070 1.00 58.97 184 SER A CA 1
ATOM 1404 C C . SER A 1 184 ? -3.905 -0.721 30.761 1.00 58.97 184 SER A C 1
ATOM 1406 O O . SER A 1 184 ? -3.914 -0.624 31.987 1.00 58.97 184 SER A O 1
ATOM 1408 N N . ARG A 1 185 ? -4.899 -0.218 30.011 1.00 57.12 185 ARG A N 1
ATOM 1409 C CA . ARG A 1 185 ? -6.047 0.486 30.613 1.00 57.12 185 ARG A CA 1
ATOM 1410 C C . ARG A 1 185 ? -6.878 -0.395 31.537 1.00 57.12 185 ARG A C 1
ATOM 1412 O O . ARG A 1 185 ? -7.360 0.116 32.533 1.00 57.12 185 ARG A O 1
ATOM 1419 N N . ARG A 1 186 ? -7.049 -1.683 31.219 1.00 58.25 186 ARG A N 1
ATOM 1420 C CA . ARG A 1 186 ? -7.792 -2.615 32.084 1.00 58.25 186 ARG A CA 1
ATOM 1421 C C . ARG A 1 186 ? -7.028 -2.956 33.358 1.00 58.25 186 ARG A C 1
ATOM 1423 O O . ARG A 1 186 ? -7.658 -3.094 34.396 1.00 58.25 186 ARG A O 1
ATOM 1430 N N . ALA A 1 187 ? -5.703 -3.070 33.272 1.00 59.38 187 ALA A N 1
ATOM 1431 C CA . ALA A 1 187 ? -4.853 -3.366 34.421 1.00 59.38 187 ALA A CA 1
ATOM 1432 C C . ALA A 1 187 ? -4.779 -2.203 35.427 1.00 59.38 187 ALA A C 1
ATOM 1434 O O . ALA A 1 187 ? -4.691 -2.454 36.617 1.00 59.38 187 ALA A O 1
ATOM 1435 N N . ASN A 1 188 ? -4.867 -0.950 34.965 1.00 56.31 188 ASN A N 1
ATOM 1436 C CA . ASN A 1 188 ? -4.839 0.233 35.838 1.00 56.31 188 ASN A CA 1
ATOM 1437 C C . ASN A 1 188 ? -6.207 0.618 36.436 1.00 56.31 188 ASN A C 1
ATOM 1439 O O . ASN A 1 188 ? -6.281 1.562 37.217 1.00 56.31 188 ASN A O 1
ATOM 1443 N N . THR A 1 189 ? -7.294 -0.042 36.029 1.00 53.28 189 THR A N 1
ATOM 1444 C CA . THR A 1 189 ? -8.656 0.194 36.554 1.00 53.28 189 THR A CA 1
ATOM 1445 C C . THR A 1 189 ? -9.150 -0.919 37.484 1.00 53.28 189 THR A C 1
ATOM 1447 O O . THR A 1 189 ? -10.304 -0.870 37.903 1.00 53.28 189 THR A O 1
ATOM 1450 N N . ALA A 1 190 ? -8.317 -1.931 37.739 1.00 46.56 190 ALA A N 1
ATOM 1451 C CA . ALA A 1 190 ? -8.540 -2.989 38.724 1.00 46.56 190 ALA A CA 1
ATOM 1452 C C . ALA A 1 190 ? -7.716 -2.688 39.980 1.00 46.56 190 ALA A C 1
ATOM 1454 O O . ALA A 1 190 ? -8.209 -3.018 41.078 1.00 46.56 190 ALA A O 1
#

Sequence (190 aa):
MPTLIQRAIFIGAPNMTGQVLDWPPLLRTVWFTSGVAVLGVYFIVVVALWSRSPERRRTAALIAGITVLIDVGSYVGFALIIGSRYNLNLDLDLVVMLSRSVAVVTVVGYALAWGVARRRGTAWAWGLIPSVIIAGLVEWAMASLPSETWSGNFGWLVGWAFYVGGFVLSCLICWAVDAMTSGSRRANTA

Secondary structure (DSSP, 8-state):
---HHHHHGGGT----TTTTTTS-HHHHHHHHHHHHHHHHHHHHHHHHHH-SSHHHHHHHHHHHHHHHHHHHHHHHHHHHHHSSSS-----HHHHHHHHHHHHHHHHHHHHHHHHHHH-SSSGGGGGHHHHHHHHHHHHHHHHHS-HHHHHSTTHHHHHHHHHHHHHHHHHHHHHHHHHHHHHHHHHTT-

Foldseek 3Di:
DPPLLLVLCVLFNQLQPDDCVPDDLVVRLCVRLVVLLVVLVVLLVVLLVLADDPVLNVVLSVLSVVLSCLSSVLSVVSSDVSVDDDPPPDDSVVNSVVSLVSLLVSLLSSLVSLLSRNAPDPQLVVLSVVLSVLSVVLSVVLVPDDSVCRNDNCSVVVNVCSSVVSSVVSNVSSVVRRVVVVVVVVVVVD

pLDDT: mean 71.56, std 15.68, range [27.67, 93.38]

Radius of gyration: 18.7 Å; chains: 1; bounding box: 48×31×65 Å

Organism: Mycolicibacterium fortuitum (NCBI:txid1766)